Protein AF-A0A432Z3P0-F1 (afdb_monomer_lite)

Secondary structure (DSSP, 8-state):
--HHHHHHHHHHHHHHHHHHHHHHHHHHHHHHHHHHHHHHHHHHHHHHHHHTT-EEE-STTS-EEEHHHHHHHHHHHHHHHHHIIIIIIIHHHHHHHHHHHHHHHHHHHTT-TT--HHHHHHHHHHH--BTTB---GGGHHHHHHHHHHHHHHHHHHHHHHHHHHHHHHHHHHHHHHHHHHHHGGG-

Sequence (187 aa):
MNDKDILENQITVWKEIVETQRHFNDVAMKVRHLGFILVAALVGAAGLTFRSGYEMTLTDAGFSIPVASALLMFGALFWVVIWFLDVKWYTPFLLGSVKAGLLVESEINRRMTEVQLTQHIKKASADSSILGIQLSSSRRAPLFHTFMFLLLSGMSVLLACFNNIETVSVDLTNETQCTDSCDESHK

Foldseek 3Di:
DDPVVVLVVLVVVLVVLVVQLVVLVVVLVVLVVVLVVQLVVLLVVLVVQVVVQDWDDPDPPQQIARVSLVSLLVNLVVLVVSLCCNQVPSVVSSVVSLVVSVVSQVVSCVVPVPRCVSVVVVVCLCPDDDPPDNDGSSVPSVVVSVVSSCVSNVVSVVRSVVVVVVSVVVVVVVVVVVVVVVVVVPD

pLDDT: mean 80.34, std 14.82, range [42.5, 97.06]

Structure (mmCIF, N/CA/C/O backbone):
data_AF-A0A432Z3P0-F1
#
_entry.id   AF-A0A432Z3P0-F1
#
loop_
_atom_site.group_PDB
_atom_site.id
_atom_site.type_symbol
_atom_site.label_atom_id
_atom_site.label_alt_id
_atom_site.label_comp_id
_atom_site.label_asym_id
_atom_site.label_entity_id
_atom_site.label_seq_id
_atom_site.pdbx_PDB_ins_code
_atom_site.Cartn_x
_atom_site.Cartn_y
_atom_site.Cartn_z
_atom_site.occupancy
_atom_site.B_iso_or_equiv
_atom_site.auth_seq_id
_atom_site.auth_comp_id
_atom_site.auth_asym_id
_atom_site.auth_atom_id
_atom_site.pdbx_PDB_model_num
ATOM 1 N N . MET A 1 1 ? -18.503 -8.478 43.720 1.00 61.72 1 MET A N 1
ATOM 2 C CA . MET A 1 1 ? -17.779 -7.457 42.935 1.00 61.72 1 MET A CA 1
ATOM 3 C C . MET A 1 1 ? -18.748 -6.319 42.699 1.00 61.72 1 MET A C 1
ATOM 5 O O . MET A 1 1 ? -19.890 -6.618 42.367 1.00 61.72 1 MET A O 1
ATOM 9 N N . ASN A 1 2 ? -18.362 -5.076 42.981 1.00 84.19 2 ASN A N 1
ATOM 10 C CA . ASN A 1 2 ? -19.257 -3.930 42.827 1.00 84.19 2 ASN A CA 1
ATOM 11 C C . ASN A 1 2 ? -19.489 -3.662 41.328 1.00 84.19 2 ASN A C 1
ATOM 13 O O . ASN A 1 2 ? -18.565 -3.826 40.532 1.00 84.19 2 ASN A O 1
ATOM 17 N N . ASP A 1 3 ? -20.692 -3.244 40.927 1.00 81.56 3 ASP A N 1
ATOM 18 C CA . ASP A 1 3 ? -21.000 -2.965 39.512 1.00 81.56 3 ASP A CA 1
ATOM 19 C C . ASP A 1 3 ? -20.115 -1.853 38.931 1.00 81.56 3 ASP A C 1
ATOM 21 O O . ASP A 1 3 ? -19.788 -1.865 37.743 1.00 81.56 3 ASP A O 1
ATOM 25 N N . LYS A 1 4 ? -19.667 -0.933 39.793 1.00 85.31 4 LYS A N 1
ATOM 26 C CA . LYS A 1 4 ? -18.704 0.113 39.448 1.00 85.31 4 LYS A CA 1
ATOM 27 C C . LYS A 1 4 ? -17.344 -0.463 39.030 1.00 85.31 4 LYS A C 1
ATOM 29 O O . LYS A 1 4 ? -16.820 -0.059 37.997 1.00 85.31 4 LYS A O 1
ATOM 34 N N . ASP A 1 5 ? -16.819 -1.441 39.768 1.00 88.12 5 ASP A N 1
ATOM 35 C CA . ASP A 1 5 ? -15.508 -2.051 39.488 1.00 88.12 5 ASP A CA 1
ATOM 36 C C . ASP A 1 5 ? -15.532 -2.825 38.159 1.00 88.12 5 ASP A C 1
ATOM 38 O O . ASP A 1 5 ? -14.567 -2.828 37.395 1.00 88.12 5 ASP A O 1
ATOM 42 N N . ILE A 1 6 ? -16.667 -3.470 37.855 1.00 86.81 6 ILE A N 1
ATOM 43 C CA . ILE A 1 6 ? -16.882 -4.170 36.581 1.00 86.81 6 ILE A CA 1
ATOM 44 C C . ILE A 1 6 ? -16.842 -3.169 35.422 1.00 86.81 6 ILE A C 1
ATOM 46 O O . ILE A 1 6 ? -16.156 -3.413 34.429 1.00 86.81 6 ILE A O 1
ATOM 50 N N . LEU A 1 7 ? -17.547 -2.043 35.556 1.00 86.12 7 LEU A N 1
ATOM 51 C CA . LEU A 1 7 ? -17.606 -1.011 34.524 1.00 86.12 7 LEU A CA 1
ATOM 52 C C . LEU A 1 7 ? -16.241 -0.342 34.301 1.00 86.12 7 LEU A C 1
ATOM 54 O O . LEU A 1 7 ? -15.833 -0.161 33.155 1.00 86.12 7 LEU A O 1
ATOM 58 N N . GLU A 1 8 ? -15.506 -0.022 35.369 1.00 89.12 8 GLU A N 1
ATOM 59 C CA . GLU A 1 8 ? -14.159 0.560 35.273 1.00 89.12 8 GLU A CA 1
ATOM 60 C C . GLU A 1 8 ? -13.182 -0.377 34.544 1.00 89.12 8 GLU A C 1
ATOM 62 O O . GLU A 1 8 ? -12.444 0.059 33.651 1.00 89.12 8 GLU A O 1
ATOM 67 N N . ASN A 1 9 ? -13.234 -1.680 34.839 1.00 89.62 9 ASN A N 1
ATOM 68 C CA . ASN A 1 9 ? -12.440 -2.684 34.130 1.00 89.62 9 ASN A CA 1
ATOM 69 C C . ASN A 1 9 ? -12.833 -2.789 32.649 1.00 89.62 9 ASN A C 1
ATOM 71 O O . ASN A 1 9 ? -11.959 -2.820 31.784 1.00 89.62 9 ASN A O 1
ATOM 75 N N . GLN A 1 10 ? -14.131 -2.797 32.331 1.00 89.06 10 GLN A N 1
ATOM 76 C CA . GLN A 1 10 ? -14.605 -2.843 30.943 1.00 89.06 10 GLN A CA 1
ATOM 77 C C . GLN A 1 10 ? -14.173 -1.612 30.137 1.00 89.06 10 GLN A C 1
ATOM 79 O O . GLN A 1 10 ? -13.704 -1.758 29.009 1.00 89.06 10 GLN A O 1
ATOM 84 N N . ILE A 1 11 ? -14.268 -0.410 30.715 1.00 90.00 11 ILE A N 1
ATOM 85 C CA . ILE A 1 11 ? -13.803 0.830 30.076 1.00 90.00 11 ILE A CA 1
ATOM 86 C C . ILE A 1 11 ? -12.288 0.790 29.849 1.00 90.00 11 ILE A C 1
ATOM 88 O O . ILE A 1 11 ? -11.811 1.247 28.812 1.00 90.00 11 ILE A O 1
ATOM 92 N N . THR A 1 12 ? -11.526 0.233 30.791 1.00 92.81 12 THR A N 1
ATOM 93 C CA . THR A 1 12 ? -10.068 0.087 30.659 1.00 92.81 12 THR A CA 1
ATOM 94 C C . THR A 1 12 ? -9.710 -0.845 29.503 1.00 92.81 12 THR A C 1
ATOM 96 O O . THR A 1 12 ? -8.908 -0.481 28.646 1.00 92.81 12 THR A O 1
ATOM 99 N N . VAL A 1 13 ? -10.377 -1.999 29.411 1.00 91.94 13 VAL A N 1
ATOM 100 C CA . VAL A 1 13 ? -10.222 -2.931 28.284 1.00 91.94 13 VAL A CA 1
ATOM 101 C C . VAL A 1 13 ? -10.622 -2.273 26.961 1.00 91.94 13 VAL A C 1
ATOM 103 O O . VAL A 1 13 ? -9.915 -2.413 25.965 1.00 91.94 13 VAL A O 1
ATOM 106 N N . TRP A 1 14 ? -11.725 -1.521 26.936 1.00 92.62 14 TRP A N 1
ATOM 107 C CA . TRP A 1 14 ? -12.157 -0.788 25.743 1.00 92.62 14 TRP A CA 1
ATOM 108 C C . TRP A 1 14 ? -11.107 0.227 25.273 1.00 92.62 14 TRP A C 1
ATOM 110 O O . TRP A 1 14 ? -10.789 0.256 24.084 1.00 92.62 14 TRP A O 1
ATOM 120 N N . LYS A 1 15 ? -10.518 1.008 26.190 1.00 92.19 15 LYS A N 1
ATOM 121 C CA . LYS A 1 15 ? -9.448 1.967 25.865 1.00 92.19 15 LYS A CA 1
ATOM 122 C C . LYS A 1 15 ? -8.238 1.279 25.234 1.00 92.19 15 LYS A C 1
ATOM 124 O O . LYS A 1 15 ? -7.747 1.758 24.217 1.00 92.19 15 LYS A O 1
ATOM 129 N N . GLU A 1 16 ? -7.807 0.147 25.785 1.00 95.25 16 GLU A N 1
ATOM 130 C CA . GLU A 1 16 ? -6.665 -0.614 25.259 1.00 95.25 16 GLU A CA 1
ATOM 131 C C . GLU A 1 16 ? -6.928 -1.148 23.840 1.00 95.25 16 GLU A C 1
ATOM 133 O O . GLU A 1 16 ? -6.067 -1.108 22.956 1.00 95.25 16 GLU A O 1
ATOM 138 N N . ILE A 1 17 ? -8.160 -1.597 23.581 1.00 93.06 17 ILE A N 1
ATOM 139 C CA . ILE A 1 17 ? -8.580 -2.036 22.248 1.00 93.06 17 ILE A CA 1
ATOM 140 C C . ILE A 1 17 ? -8.572 -0.866 21.258 1.00 93.06 17 ILE A C 1
ATOM 142 O O . ILE A 1 17 ? -8.073 -1.025 20.144 1.00 93.06 17 ILE A O 1
ATOM 146 N N . VAL A 1 18 ? -9.106 0.298 21.639 1.00 91.44 18 VAL A N 1
ATOM 147 C CA . VAL A 1 18 ? -9.105 1.503 20.789 1.00 91.44 18 VAL A CA 1
ATOM 148 C C . VAL A 1 18 ? -7.676 1.971 20.497 1.00 91.44 18 VAL A C 1
ATOM 150 O O . VAL A 1 18 ? -7.368 2.307 19.353 1.00 91.44 18 VAL A O 1
ATOM 153 N N . GLU A 1 19 ? -6.777 1.924 21.480 1.00 94.31 19 GLU A N 1
ATOM 154 C CA . GLU A 1 19 ? -5.361 2.249 21.275 1.00 94.31 19 GLU A CA 1
ATOM 155 C C . GLU A 1 19 ? -4.700 1.270 20.291 1.00 94.31 19 GLU A C 1
ATOM 157 O O . GLU A 1 19 ? -4.030 1.680 19.341 1.00 94.31 19 GLU A O 1
ATOM 162 N N . THR A 1 20 ? -4.986 -0.028 20.418 1.00 92.38 20 THR A N 1
ATOM 163 C CA . THR A 1 20 ? -4.525 -1.050 19.466 1.00 92.38 20 THR A CA 1
ATOM 164 C C . THR A 1 20 ? -5.080 -0.815 18.052 1.00 92.38 20 THR A C 1
ATOM 166 O O . THR A 1 20 ? -4.359 -0.961 17.061 1.00 92.38 20 THR A O 1
ATOM 169 N N . GLN A 1 21 ? -6.356 -0.425 17.925 1.00 91.25 21 GLN A N 1
ATOM 170 C CA . GLN A 1 21 ? -6.963 -0.050 16.639 1.00 91.25 21 GLN A CA 1
ATOM 171 C C . GLN A 1 21 ? -6.220 1.129 15.999 1.00 91.25 21 GLN A C 1
ATOM 173 O O . GLN A 1 21 ? -5.885 1.069 14.812 1.00 91.25 21 GLN A O 1
ATOM 178 N N . ARG A 1 22 ? -5.917 2.174 16.781 1.00 90.88 22 ARG A N 1
ATOM 179 C CA . A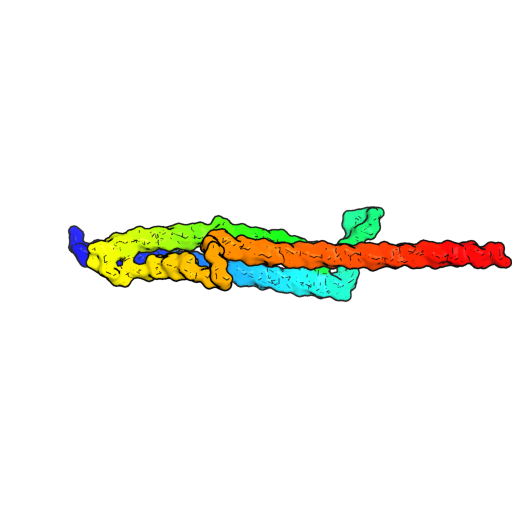RG A 1 22 ? -5.150 3.337 16.321 1.00 90.88 22 ARG A CA 1
ATOM 180 C C . ARG A 1 22 ? -3.748 2.937 15.871 1.00 90.88 22 ARG A C 1
ATOM 182 O O . ARG A 1 22 ? -3.336 3.325 14.781 1.00 90.88 22 ARG A O 1
ATOM 189 N N . HIS A 1 23 ? -3.054 2.117 16.658 1.00 92.94 23 HIS A N 1
ATOM 190 C CA . HIS A 1 23 ? -1.711 1.650 16.331 1.00 92.94 23 HIS A CA 1
ATOM 191 C C . HIS A 1 23 ? -1.671 0.924 14.980 1.00 92.94 23 HIS A C 1
ATOM 193 O O . HIS A 1 23 ? -0.842 1.245 14.127 1.00 92.94 23 HIS A O 1
ATOM 199 N N . PHE A 1 24 ? -2.597 -0.008 14.735 1.00 90.44 24 PHE A N 1
ATOM 200 C CA . PHE A 1 24 ? -2.656 -0.705 13.448 1.00 90.44 24 PHE A CA 1
ATOM 201 C C . PHE A 1 24 ? -3.009 0.219 12.282 1.00 90.44 24 PHE A C 1
ATOM 203 O O . PHE A 1 24 ? -2.433 0.072 11.203 1.00 90.44 24 PHE A O 1
ATOM 210 N N . ASN A 1 25 ? -3.907 1.184 12.488 1.00 89.75 25 ASN A N 1
ATOM 211 C CA . ASN A 1 25 ? -4.215 2.186 11.471 1.00 89.75 25 ASN A CA 1
ATOM 212 C C . ASN A 1 25 ? -2.977 3.033 11.117 1.00 89.75 25 ASN A C 1
ATOM 214 O O . ASN A 1 25 ? -2.677 3.229 9.939 1.00 89.75 25 ASN A O 1
ATOM 218 N N . ASP A 1 26 ? -2.213 3.470 12.119 1.00 92.25 26 ASP A N 1
ATOM 219 C CA . ASP A 1 26 ? -0.989 4.249 11.916 1.00 92.25 26 ASP A CA 1
ATOM 220 C C . ASP A 1 26 ? 0.093 3.433 11.193 1.00 92.25 26 ASP A C 1
ATOM 222 O O . ASP A 1 26 ? 0.769 3.945 10.297 1.00 92.25 26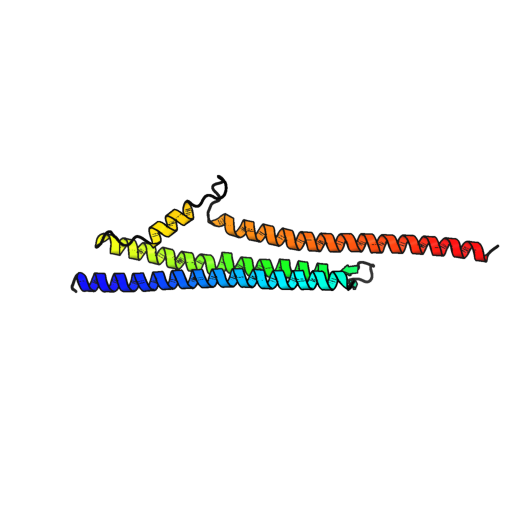 ASP A O 1
ATOM 226 N N . VAL A 1 27 ? 0.247 2.151 11.536 1.00 90.75 27 VAL A N 1
ATOM 227 C CA . VAL A 1 27 ? 1.178 1.244 10.847 1.00 90.75 27 VAL A CA 1
ATOM 228 C C . VAL A 1 27 ? 0.772 1.045 9.385 1.00 90.75 27 VAL A C 1
ATOM 230 O O . VAL A 1 27 ? 1.626 1.164 8.504 1.00 90.75 27 VAL A O 1
ATOM 233 N N . ALA A 1 28 ? -0.514 0.821 9.099 1.00 87.50 28 ALA A N 1
ATOM 234 C CA . ALA A 1 28 ? -1.008 0.675 7.729 1.00 87.50 28 ALA A CA 1
ATOM 235 C C . ALA A 1 28 ? -0.714 1.927 6.880 1.00 87.50 28 ALA A C 1
ATOM 237 O O . ALA A 1 28 ? -0.209 1.830 5.758 1.00 87.50 28 ALA A O 1
ATOM 238 N N . MET A 1 29 ? -0.941 3.119 7.442 1.00 89.38 29 MET A N 1
ATOM 239 C CA . MET A 1 29 ? -0.633 4.386 6.772 1.00 89.38 29 MET A CA 1
ATOM 240 C C . MET A 1 29 ? 0.868 4.563 6.501 1.00 89.38 29 MET A C 1
ATOM 242 O O . MET A 1 29 ? 1.246 5.003 5.411 1.00 89.38 29 MET A O 1
ATOM 246 N N . LYS A 1 30 ? 1.733 4.181 7.450 1.00 92.56 30 LYS A N 1
ATOM 247 C CA . LYS A 1 30 ? 3.196 4.231 7.278 1.00 92.56 30 LYS A CA 1
ATOM 248 C C . LYS A 1 30 ? 3.678 3.309 6.160 1.00 92.56 30 LYS A C 1
ATOM 250 O O . LYS A 1 30 ? 4.492 3.731 5.342 1.00 92.56 30 LYS A O 1
ATOM 255 N N . VAL A 1 31 ? 3.158 2.082 6.086 1.00 89.69 31 VAL A N 1
ATOM 256 C CA . VAL A 1 31 ? 3.526 1.118 5.034 1.00 89.69 31 VAL A CA 1
ATOM 257 C C . VAL A 1 31 ? 3.125 1.635 3.654 1.00 89.69 31 VAL A C 1
ATOM 259 O O . VAL A 1 31 ? 3.932 1.594 2.725 1.00 89.69 31 VAL A O 1
ATOM 262 N N . ARG A 1 32 ? 1.922 2.206 3.526 1.00 90.06 32 ARG A N 1
ATOM 263 C CA . ARG A 1 32 ? 1.471 2.824 2.272 1.00 90.06 32 ARG A CA 1
ATOM 264 C C . ARG A 1 32 ? 2.378 3.978 1.841 1.00 90.06 32 ARG A C 1
ATOM 266 O O . ARG A 1 32 ? 2.763 4.060 0.678 1.00 90.06 32 ARG A O 1
ATOM 273 N N . HIS A 1 33 ? 2.732 4.859 2.775 1.00 92.94 33 HIS A N 1
ATOM 274 C CA . HIS A 1 33 ? 3.624 5.983 2.502 1.00 92.94 33 HIS A CA 1
ATOM 275 C C . HIS A 1 33 ? 5.022 5.526 2.059 1.00 92.94 33 HIS A C 1
ATOM 277 O O . HIS A 1 33 ? 5.546 6.033 1.067 1.00 92.94 33 HIS A O 1
ATOM 283 N N . LEU A 1 34 ? 5.592 4.527 2.739 1.00 93.31 34 LEU A N 1
ATOM 284 C CA . LEU A 1 34 ? 6.879 3.939 2.367 1.00 93.31 34 LEU A CA 1
ATOM 285 C C . LEU A 1 34 ? 6.844 3.350 0.950 1.00 93.31 34 LEU A C 1
ATOM 287 O O . LEU A 1 34 ? 7.775 3.564 0.175 1.00 93.31 34 LEU A O 1
ATOM 291 N N . GLY A 1 35 ? 5.752 2.670 0.589 1.00 93.31 35 GLY A N 1
ATOM 292 C CA . GLY A 1 35 ? 5.541 2.172 -0.768 1.00 93.31 35 GLY A CA 1
ATOM 293 C C . GLY A 1 35 ? 5.620 3.280 -1.820 1.00 93.31 35 GLY A C 1
ATOM 294 O O . GLY A 1 35 ? 6.325 3.128 -2.816 1.00 93.31 35 GLY A O 1
ATOM 295 N N . PHE A 1 36 ? 4.958 4.420 -1.588 1.00 93.94 36 PHE A N 1
ATOM 296 C CA . PHE A 1 36 ? 5.013 5.561 -2.511 1.00 93.94 36 PHE A CA 1
ATOM 297 C C . PHE A 1 36 ? 6.413 6.159 -2.647 1.00 93.94 36 PHE A C 1
ATOM 299 O O . PHE A 1 36 ? 6.823 6.472 -3.762 1.00 93.94 36 PHE A O 1
ATOM 306 N N . ILE A 1 37 ? 7.154 6.293 -1.544 1.00 96.50 37 ILE A N 1
ATOM 307 C CA . ILE A 1 37 ? 8.536 6.793 -1.578 1.00 96.50 37 ILE A CA 1
ATOM 308 C C . ILE A 1 37 ? 9.419 5.870 -2.423 1.00 96.50 37 ILE A C 1
ATOM 310 O O . ILE A 1 37 ? 10.180 6.345 -3.264 1.00 96.50 37 ILE A O 1
ATOM 314 N N . LEU A 1 38 ? 9.304 4.555 -2.226 1.00 95.00 38 LEU A N 1
ATOM 315 C CA . LEU A 1 38 ? 10.112 3.577 -2.953 1.00 95.00 38 LEU A CA 1
ATOM 316 C C . LEU A 1 38 ? 9.780 3.561 -4.449 1.00 95.00 38 LEU A C 1
ATOM 318 O O . LEU A 1 38 ? 10.694 3.551 -5.271 1.00 95.00 38 LEU A O 1
ATOM 322 N N . VAL A 1 39 ? 8.498 3.648 -4.820 1.00 95.25 39 VAL A N 1
ATOM 323 C CA . VAL A 1 39 ? 8.105 3.795 -6.231 1.00 95.25 39 VAL A CA 1
ATOM 324 C C . VAL A 1 39 ? 8.628 5.099 -6.821 1.00 95.25 39 VAL A C 1
ATOM 326 O O . VAL A 1 39 ? 9.187 5.075 -7.913 1.00 95.25 39 VAL A O 1
ATOM 329 N N . ALA A 1 40 ? 8.506 6.223 -6.112 1.00 96.38 40 ALA A N 1
ATOM 330 C CA . ALA A 1 40 ? 9.022 7.504 -6.587 1.00 96.38 40 ALA A CA 1
ATOM 331 C C . ALA A 1 40 ? 10.542 7.456 -6.821 1.00 96.38 40 ALA A C 1
ATOM 333 O O . ALA A 1 40 ? 11.022 7.954 -7.839 1.00 96.38 40 ALA A O 1
ATOM 334 N N . ALA A 1 41 ? 11.290 6.802 -5.927 1.00 97.06 41 ALA A N 1
ATOM 335 C CA . ALA A 1 41 ? 12.726 6.596 -6.085 1.00 97.06 41 ALA A CA 1
ATOM 336 C C . ALA A 1 41 ? 13.055 5.742 -7.322 1.00 97.06 41 ALA A C 1
ATOM 338 O O . ALA A 1 41 ? 13.931 6.114 -8.101 1.00 97.06 41 ALA A O 1
ATOM 339 N N . LEU A 1 42 ? 12.332 4.639 -7.545 1.00 96.25 42 LEU A N 1
ATOM 340 C CA . LEU A 1 42 ? 12.536 3.766 -8.708 1.00 96.25 42 LEU A CA 1
ATOM 341 C C . LEU A 1 42 ? 12.162 4.448 -10.028 1.00 96.25 42 LEU A C 1
ATOM 343 O O . LEU A 1 42 ? 12.896 4.323 -11.003 1.00 96.25 42 LEU A O 1
ATOM 347 N N . VAL A 1 43 ? 11.069 5.214 -10.058 1.00 95.56 43 VAL A N 1
ATOM 348 C CA . VAL A 1 43 ? 10.676 6.016 -11.228 1.00 95.56 43 VAL A CA 1
ATOM 349 C C . VAL A 1 43 ? 11.717 7.102 -11.512 1.00 95.56 43 VAL A C 1
ATOM 351 O O . VAL A 1 43 ? 12.099 7.294 -12.665 1.00 95.56 43 VAL A O 1
ATOM 354 N N . GLY A 1 44 ? 12.234 7.773 -10.478 1.00 95.94 44 GLY A N 1
ATOM 355 C CA . GLY A 1 44 ? 13.318 8.749 -10.620 1.00 95.94 44 GLY A CA 1
ATOM 356 C C . GLY A 1 44 ? 14.608 8.124 -11.160 1.00 95.94 44 GLY A C 1
ATOM 357 O O . GLY A 1 44 ? 15.214 8.662 -12.088 1.00 95.94 44 GLY A O 1
ATOM 358 N N . ALA A 1 45 ? 14.994 6.956 -10.639 1.00 94.69 45 ALA A N 1
ATOM 359 C CA . ALA A 1 45 ? 16.143 6.197 -11.126 1.00 94.69 45 ALA A CA 1
ATOM 360 C C . ALA A 1 45 ? 15.954 5.742 -12.582 1.00 94.69 45 ALA A C 1
ATOM 362 O O . ALA A 1 45 ? 16.878 5.866 -13.388 1.00 94.69 45 ALA A O 1
ATOM 363 N N . ALA A 1 46 ? 14.754 5.278 -12.946 1.00 93.62 46 ALA A N 1
ATOM 364 C CA . ALA A 1 46 ? 14.415 4.919 -14.319 1.00 93.62 46 ALA A CA 1
ATOM 365 C C . ALA A 1 46 ? 14.522 6.128 -15.259 1.00 93.62 46 ALA A C 1
ATOM 367 O O . ALA A 1 46 ? 15.129 6.015 -16.319 1.00 93.62 46 ALA A O 1
ATOM 368 N N . GLY A 1 47 ? 14.017 7.298 -14.853 1.00 91.88 47 GLY A N 1
ATOM 369 C CA . GLY A 1 47 ? 14.123 8.533 -15.636 1.00 91.88 47 GLY A CA 1
ATOM 370 C C . GLY A 1 47 ? 15.568 8.996 -15.850 1.00 91.88 47 GLY A C 1
ATOM 371 O O . GLY A 1 47 ? 15.938 9.363 -16.966 1.00 91.88 47 GLY A O 1
ATOM 372 N N . LEU A 1 48 ? 16.408 8.933 -14.811 1.00 92.50 48 LEU A N 1
ATOM 373 C CA . LEU A 1 48 ? 17.834 9.261 -14.925 1.00 92.50 48 LEU A CA 1
ATOM 374 C C . LEU A 1 48 ? 18.555 8.298 -15.875 1.00 92.50 48 LEU A C 1
ATOM 376 O O . LEU A 1 48 ? 19.314 8.722 -16.741 1.00 92.50 48 LEU A O 1
ATOM 380 N N . THR A 1 49 ? 18.276 7.007 -15.730 1.00 90.25 49 THR A N 1
ATOM 381 C CA . THR A 1 49 ? 18.905 5.954 -16.529 1.00 90.25 49 THR A CA 1
ATOM 382 C C . THR A 1 49 ? 18.478 6.021 -17.995 1.00 90.25 49 THR A C 1
ATOM 384 O O . THR A 1 49 ? 19.312 5.852 -18.880 1.00 90.25 49 THR A O 1
ATOM 387 N N . PHE A 1 50 ? 17.203 6.334 -18.249 1.00 87.31 50 PHE A N 1
ATOM 388 C CA . PHE A 1 50 ? 16.672 6.561 -19.592 1.00 87.31 50 PHE A CA 1
ATOM 389 C C . PHE A 1 50 ? 17.389 7.723 -20.285 1.00 87.31 50 PHE A C 1
ATOM 391 O O . PHE A 1 50 ? 17.828 7.586 -21.420 1.00 87.31 50 PHE A O 1
ATOM 398 N N . ARG A 1 51 ? 17.600 8.843 -19.577 1.00 85.44 51 ARG A N 1
ATOM 399 C CA . ARG A 1 51 ? 18.330 10.001 -20.118 1.00 85.44 51 ARG A CA 1
ATOM 400 C C . ARG A 1 51 ? 19.779 9.675 -20.491 1.00 85.44 51 ARG A C 1
ATOM 402 O O . ARG A 1 51 ? 20.311 10.270 -21.421 1.00 85.44 51 ARG A O 1
ATOM 409 N N . SER A 1 52 ? 20.430 8.791 -19.743 1.00 84.19 52 SER A N 1
ATOM 410 C CA . SER A 1 52 ? 21.822 8.407 -19.988 1.00 84.19 52 SER A CA 1
ATOM 411 C C . SER A 1 52 ? 21.993 7.371 -21.104 1.00 84.19 52 SER A C 1
ATOM 413 O O . SER A 1 52 ? 23.133 7.081 -21.450 1.00 84.19 52 SER A O 1
ATOM 415 N N . GLY A 1 53 ? 20.904 6.820 -21.656 1.00 78.00 53 GLY A N 1
ATOM 416 C CA . GLY A 1 53 ? 20.967 5.829 -22.734 1.00 78.00 53 GLY A CA 1
ATOM 417 C C . GLY A 1 53 ? 21.578 4.491 -22.307 1.00 78.00 53 GLY A C 1
ATOM 418 O O . GLY A 1 53 ? 22.161 3.795 -23.129 1.00 78.00 53 GLY A O 1
ATOM 419 N N . TYR A 1 54 ? 21.501 4.132 -21.019 1.00 79.50 54 TYR A N 1
ATOM 420 C CA . TYR A 1 54 ? 21.993 2.830 -20.569 1.00 79.50 54 TYR A CA 1
ATOM 421 C C . TYR A 1 54 ? 21.073 1.712 -21.067 1.00 79.50 54 TYR A C 1
ATOM 423 O O . TYR A 1 54 ? 19.911 1.605 -20.653 1.00 79.50 54 TYR A O 1
ATOM 431 N N . GLU A 1 55 ? 21.633 0.837 -21.891 1.00 78.12 55 GLU A N 1
ATOM 432 C CA . GLU A 1 55 ? 20.977 -0.360 -22.403 1.00 78.12 55 GLU A CA 1
ATOM 433 C C . GLU A 1 55 ? 21.621 -1.622 -21.829 1.00 78.12 55 GLU A C 1
ATOM 435 O O . GLU A 1 55 ? 22.833 -1.686 -21.619 1.00 78.12 55 GLU A O 1
ATOM 440 N N . MET A 1 56 ? 20.799 -2.638 -21.571 1.00 69.81 56 MET A N 1
ATOM 441 C CA . MET A 1 56 ? 21.260 -3.997 -21.312 1.00 69.81 56 MET A CA 1
ATOM 442 C C . MET A 1 56 ? 20.905 -4.875 -22.513 1.00 69.81 56 MET A C 1
ATOM 444 O O . MET A 1 56 ? 19.733 -5.014 -22.867 1.00 69.81 56 MET A O 1
ATOM 448 N N . THR A 1 57 ? 21.913 -5.502 -23.116 1.00 67.50 57 THR A N 1
ATOM 449 C CA . THR A 1 57 ? 21.736 -6.560 -24.114 1.00 67.50 57 THR A CA 1
ATOM 450 C C . THR A 1 57 ? 21.468 -7.875 -23.385 1.00 67.50 57 THR A C 1
ATOM 452 O O . THR A 1 57 ? 22.331 -8.418 -22.699 1.00 67.50 57 THR A O 1
ATOM 455 N N . LEU A 1 58 ? 20.229 -8.366 -23.466 1.00 57.66 58 LEU A N 1
ATOM 456 C CA . LEU A 1 58 ? 19.781 -9.549 -22.713 1.00 57.66 58 LEU A CA 1
ATOM 457 C C . LEU A 1 58 ? 19.944 -10.867 -23.487 1.00 57.66 58 LEU A C 1
ATOM 459 O O . LEU A 1 58 ? 19.824 -11.935 -22.894 1.00 57.66 58 LEU A O 1
ATOM 463 N N . THR A 1 59 ? 20.253 -10.809 -24.785 1.00 54.00 59 THR A N 1
ATOM 464 C CA . THR A 1 59 ? 20.420 -11.994 -25.641 1.00 54.00 59 THR A CA 1
ATOM 465 C C . THR A 1 59 ? 21.277 -11.671 -26.864 1.00 54.00 59 THR A C 1
ATOM 467 O O . THR A 1 59 ? 21.144 -10.580 -27.415 1.00 54.00 59 THR A O 1
ATOM 470 N N . ASP A 1 60 ? 22.034 -12.654 -27.366 1.00 53.41 60 ASP A N 1
ATOM 471 C CA . ASP A 1 60 ? 22.777 -12.619 -28.649 1.00 53.41 60 ASP A CA 1
ATOM 472 C C . ASP A 1 60 ? 21.878 -12.409 -29.897 1.00 53.41 60 ASP A C 1
ATOM 474 O O . ASP A 1 60 ? 22.346 -12.449 -31.029 1.00 53.41 60 ASP A O 1
ATOM 478 N N . ALA A 1 61 ? 20.573 -12.183 -29.703 1.00 53.38 61 ALA A N 1
ATOM 479 C CA . ALA A 1 61 ? 19.550 -12.011 -30.733 1.00 53.38 61 ALA A CA 1
ATOM 480 C C . ALA A 1 61 ? 19.179 -10.534 -31.015 1.00 53.38 61 ALA A C 1
ATOM 482 O O . ALA A 1 61 ? 18.135 -10.276 -31.606 1.00 53.38 61 ALA A O 1
ATOM 483 N N . GLY A 1 62 ? 19.978 -9.559 -30.563 1.00 60.06 62 GLY A N 1
ATOM 484 C CA . GLY A 1 62 ? 19.786 -8.136 -30.905 1.00 60.06 62 GLY A CA 1
ATOM 485 C C . GLY A 1 62 ? 18.678 -7.394 -30.139 1.00 60.06 62 GLY A C 1
ATOM 486 O O . GLY A 1 62 ? 18.396 -6.238 -30.442 1.00 60.06 62 GLY A O 1
ATOM 487 N N . PHE A 1 63 ? 18.057 -8.011 -29.127 1.00 63.19 63 PHE A N 1
ATOM 488 C CA . PHE A 1 63 ? 17.089 -7.330 -28.255 1.00 63.19 63 PHE A CA 1
ATOM 489 C C . PHE A 1 63 ? 17.810 -6.534 -27.152 1.00 63.19 63 PHE A C 1
ATOM 491 O O . PHE A 1 63 ? 18.250 -7.098 -26.142 1.00 63.19 63 PHE A O 1
ATOM 498 N N . SER A 1 64 ? 17.905 -5.215 -27.337 1.00 70.69 64 SER A N 1
ATOM 499 C CA . SER A 1 64 ? 18.356 -4.265 -26.312 1.00 70.69 64 SER A CA 1
ATOM 500 C C . SER A 1 64 ? 17.178 -3.803 -25.458 1.00 70.69 64 SER A C 1
ATOM 502 O O . SER A 1 64 ? 16.216 -3.220 -25.963 1.00 70.69 64 SER A O 1
ATOM 504 N N . ILE A 1 65 ? 17.251 -4.031 -24.144 1.00 80.12 65 ILE A N 1
ATOM 505 C CA . ILE A 1 65 ? 16.251 -3.538 -23.192 1.00 80.12 65 ILE A CA 1
ATOM 506 C C . ILE A 1 65 ? 16.857 -2.367 -22.410 1.00 80.12 65 ILE A C 1
ATOM 508 O O . ILE A 1 65 ? 17.877 -2.545 -21.734 1.00 80.12 65 ILE A O 1
ATOM 512 N N . PRO A 1 66 ? 16.229 -1.175 -22.431 1.00 85.25 66 PRO A N 1
ATOM 513 C CA . PRO A 1 66 ? 16.664 -0.061 -21.602 1.00 85.25 66 PRO A CA 1
ATOM 514 C C . PRO A 1 66 ? 16.636 -0.447 -20.129 1.00 85.25 66 PRO A C 1
ATOM 516 O O . PRO A 1 66 ? 15.634 -0.968 -19.627 1.00 85.25 66 PRO A O 1
ATOM 519 N N . VAL A 1 67 ? 17.686 -0.102 -19.389 1.00 88.50 67 VAL A N 1
ATOM 520 C CA . VAL A 1 67 ? 17.742 -0.358 -17.940 1.00 88.50 67 VAL A CA 1
ATOM 521 C C . VAL A 1 67 ? 16.582 0.337 -17.208 1.00 88.50 67 VAL A C 1
ATOM 523 O O . VAL A 1 67 ? 16.059 -0.176 -16.219 1.00 88.50 67 VAL A O 1
ATOM 526 N N . ALA A 1 68 ? 16.095 1.457 -17.750 1.00 90.81 68 ALA A N 1
ATOM 527 C CA . ALA A 1 68 ? 14.887 2.135 -17.287 1.00 90.81 68 ALA A CA 1
ATOM 528 C C . ALA A 1 68 ? 13.633 1.239 -17.318 1.00 90.81 68 ALA A C 1
ATOM 530 O O . ALA A 1 68 ? 12.850 1.247 -16.368 1.00 90.81 68 ALA A O 1
ATOM 531 N N . SER A 1 69 ? 13.456 0.433 -18.371 1.00 91.38 69 SER A N 1
ATOM 532 C CA . SER A 1 69 ? 12.332 -0.504 -18.483 1.00 91.38 69 SER A CA 1
ATOM 533 C C . SER A 1 69 ? 12.405 -1.582 -17.396 1.00 91.38 69 SER A C 1
ATOM 535 O O . SER A 1 69 ? 11.400 -1.845 -16.726 1.00 91.38 69 SER A O 1
ATOM 537 N N . ALA A 1 70 ? 13.599 -2.131 -17.143 1.00 91.00 70 ALA A N 1
ATOM 538 C CA . ALA A 1 70 ? 13.828 -3.115 -16.085 1.00 91.00 70 ALA A CA 1
ATOM 539 C C . ALA A 1 70 ? 13.557 -2.541 -14.680 1.00 91.00 70 ALA A C 1
ATOM 541 O O . ALA A 1 70 ? 12.905 -3.193 -13.864 1.00 91.00 70 ALA A O 1
ATOM 542 N N . LEU A 1 71 ? 13.985 -1.302 -14.410 1.00 94.12 71 LEU A N 1
ATOM 543 C CA . LEU A 1 71 ? 13.723 -0.611 -13.140 1.00 94.12 71 LEU A CA 1
ATOM 544 C C . LEU A 1 71 ? 12.226 -0.373 -12.898 1.00 94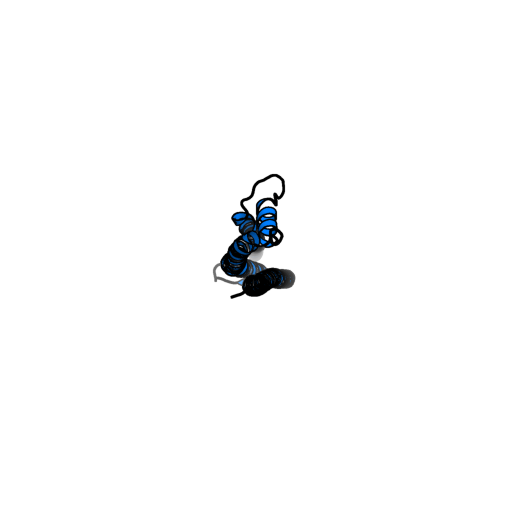.12 71 LEU A C 1
ATOM 546 O O . LEU A 1 71 ? 11.747 -0.572 -11.781 1.00 94.12 71 LEU A O 1
ATOM 550 N N . LEU A 1 72 ? 11.470 0.008 -13.933 1.00 95.19 72 LEU A N 1
ATOM 551 C CA . LEU A 1 72 ? 10.017 0.173 -13.826 1.00 95.19 72 LEU A CA 1
ATOM 552 C C . LEU A 1 72 ? 9.301 -1.162 -13.596 1.00 95.19 72 LEU A C 1
ATOM 554 O O . LEU A 1 72 ? 8.388 -1.224 -12.771 1.00 95.19 72 LEU A O 1
ATOM 558 N N . MET A 1 73 ? 9.736 -2.238 -14.261 1.00 94.50 73 MET A N 1
ATOM 559 C CA . MET A 1 73 ? 9.188 -3.578 -14.029 1.00 94.50 73 MET A CA 1
ATOM 560 C C . MET A 1 73 ? 9.492 -4.066 -12.608 1.00 94.50 73 MET A C 1
ATOM 562 O O . MET A 1 73 ? 8.614 -4.593 -11.924 1.00 94.50 73 MET A O 1
ATOM 566 N N . PHE A 1 74 ? 10.711 -3.828 -12.122 1.00 94.31 74 PHE A N 1
ATOM 567 C CA . PHE A 1 74 ? 11.079 -4.104 -10.737 1.00 94.31 74 PHE A CA 1
ATOM 568 C C . PHE A 1 74 ? 10.212 -3.305 -9.754 1.00 94.31 74 PHE A C 1
ATOM 570 O O . PHE A 1 74 ? 9.711 -3.866 -8.780 1.00 94.31 74 PHE A O 1
ATOM 577 N N . GLY A 1 75 ? 9.945 -2.028 -10.042 1.00 95.88 75 GLY A N 1
ATOM 578 C CA . GLY A 1 75 ? 9.004 -1.210 -9.276 1.00 95.88 75 GLY A CA 1
ATOM 579 C C . GLY A 1 75 ? 7.581 -1.764 -9.274 1.00 95.88 75 GLY A C 1
ATOM 580 O O . GLY A 1 75 ? 6.937 -1.773 -8.226 1.00 95.88 75 GLY A O 1
ATOM 581 N N . ALA A 1 76 ? 7.103 -2.291 -10.404 1.00 95.31 76 ALA A N 1
ATOM 582 C CA . ALA A 1 76 ? 5.796 -2.940 -10.492 1.00 95.31 76 ALA A CA 1
ATOM 583 C C . ALA A 1 76 ? 5.728 -4.202 -9.613 1.00 95.31 76 ALA A C 1
ATOM 585 O O . ALA A 1 76 ? 4.777 -4.367 -8.849 1.00 95.31 76 ALA A O 1
ATOM 586 N N . LEU A 1 77 ? 6.750 -5.062 -9.659 1.00 94.19 77 LEU A N 1
ATOM 587 C CA . LEU A 1 77 ? 6.840 -6.253 -8.803 1.00 94.19 77 LEU A CA 1
ATOM 588 C C . LEU A 1 77 ? 6.912 -5.880 -7.320 1.00 94.19 77 LEU A C 1
ATOM 590 O O . LEU A 1 77 ? 6.206 -6.457 -6.492 1.00 94.19 77 LEU A O 1
ATOM 594 N N . PHE A 1 78 ? 7.716 -4.876 -6.983 1.00 93.75 78 PHE A N 1
ATOM 595 C CA . PHE A 1 78 ? 7.814 -4.371 -5.621 1.00 93.75 78 PHE A CA 1
ATOM 596 C C . PHE A 1 78 ? 6.472 -3.806 -5.127 1.00 93.75 78 PHE A C 1
ATOM 598 O O . PHE A 1 78 ? 6.072 -4.037 -3.985 1.00 93.75 78 PHE A O 1
ATOM 605 N N . TRP A 1 79 ? 5.716 -3.136 -5.999 1.00 94.44 79 TRP A N 1
ATOM 606 C CA . TRP A 1 79 ? 4.380 -2.643 -5.673 1.00 94.44 79 TRP A CA 1
ATOM 607 C C . TRP A 1 79 ? 3.390 -3.766 -5.333 1.00 94.44 79 TRP A C 1
ATOM 609 O O . TRP A 1 79 ? 2.549 -3.595 -4.449 1.00 94.44 79 TRP A O 1
ATOM 619 N N . VAL A 1 80 ? 3.513 -4.941 -5.962 1.00 92.12 80 VAL A N 1
ATOM 620 C CA . VAL A 1 80 ? 2.713 -6.128 -5.600 1.00 92.12 80 VAL A CA 1
ATOM 621 C C . VAL A 1 80 ? 3.014 -6.582 -4.169 1.00 92.12 80 VAL A C 1
ATOM 623 O O . VAL A 1 80 ? 2.092 -6.957 -3.441 1.00 92.12 80 VAL A O 1
ATOM 626 N N . VAL A 1 81 ? 4.273 -6.497 -3.728 1.00 91.88 81 VAL A N 1
ATOM 627 C CA . VAL A 1 81 ? 4.645 -6.794 -2.335 1.00 91.88 81 VAL A CA 1
ATOM 628 C C . VAL A 1 81 ? 3.977 -5.801 -1.384 1.00 91.88 81 VAL A C 1
ATOM 630 O O . VAL A 1 81 ? 3.343 -6.219 -0.418 1.00 91.88 81 VAL A O 1
ATOM 633 N N . ILE A 1 82 ? 4.031 -4.500 -1.683 1.00 90.56 82 ILE A N 1
ATOM 634 C CA . ILE A 1 82 ? 3.352 -3.468 -0.880 1.00 90.56 82 ILE A CA 1
ATOM 635 C C . ILE A 1 82 ? 1.838 -3.710 -0.817 1.00 90.56 82 ILE A C 1
ATOM 637 O O . ILE A 1 82 ? 1.253 -3.643 0.264 1.00 90.56 82 ILE A O 1
ATOM 641 N N . TRP A 1 83 ? 1.209 -4.056 -1.943 1.00 89.56 83 TRP A N 1
ATOM 642 C CA . TRP A 1 83 ? -0.210 -4.414 -1.984 1.00 89.56 83 TRP A CA 1
ATOM 643 C C . TRP A 1 83 ? -0.537 -5.592 -1.062 1.00 89.56 83 TRP A C 1
ATOM 645 O O . TRP A 1 83 ? -1.539 -5.560 -0.342 1.00 89.56 83 TRP A O 1
ATOM 655 N N . PHE A 1 84 ? 0.306 -6.627 -1.068 1.00 89.19 84 PHE A N 1
ATOM 656 C CA . PHE A 1 84 ? 0.131 -7.783 -0.198 1.00 89.19 84 PHE A CA 1
ATOM 657 C C . PHE A 1 84 ? 0.222 -7.385 1.281 1.00 89.19 84 PHE A C 1
ATOM 659 O O . PHE A 1 84 ? -0.645 -7.762 2.071 1.00 89.19 84 PHE A O 1
ATOM 666 N N . LEU A 1 85 ? 1.209 -6.562 1.646 1.00 88.69 85 LEU A N 1
ATOM 667 C CA . LEU A 1 85 ? 1.356 -6.049 3.008 1.00 88.69 85 LEU A CA 1
ATOM 668 C C . LEU A 1 85 ? 0.114 -5.247 3.447 1.00 88.69 85 LEU A C 1
ATOM 670 O O . LEU A 1 85 ? -0.483 -5.567 4.477 1.00 88.69 85 LEU A O 1
ATOM 674 N N . ASP A 1 86 ? -0.315 -4.255 2.659 1.00 86.50 86 ASP A N 1
ATOM 675 C CA . ASP A 1 86 ? -1.437 -3.355 2.994 1.00 86.50 86 ASP A CA 1
ATOM 676 C C . ASP A 1 86 ? -2.776 -4.120 3.083 1.00 86.50 86 ASP A C 1
ATOM 678 O O . ASP A 1 86 ? -3.491 -4.083 4.094 1.00 86.50 86 ASP A O 1
ATOM 682 N N . VAL A 1 87 ? -3.111 -4.891 2.043 1.00 83.69 87 VAL A N 1
ATOM 683 C CA . VAL A 1 87 ? -4.445 -5.496 1.896 1.00 83.69 87 VAL A CA 1
ATOM 684 C C . VAL A 1 87 ? -4.570 -6.845 2.597 1.00 83.69 87 VAL A C 1
ATOM 686 O O . VAL A 1 87 ? -5.621 -7.140 3.168 1.00 83.69 87 VAL A O 1
ATOM 689 N N . LYS A 1 88 ? -3.550 -7.705 2.530 1.00 83.62 88 LYS A N 1
ATOM 690 C CA . LYS A 1 88 ? -3.647 -9.079 3.050 1.00 83.62 88 LYS A CA 1
ATOM 691 C C . LYS A 1 88 ? -3.109 -9.227 4.462 1.00 83.62 88 LYS A C 1
ATOM 693 O O . LYS A 1 88 ? -3.564 -10.136 5.151 1.00 83.62 88 LYS A O 1
ATOM 698 N N . TRP A 1 89 ? -2.215 -8.348 4.904 1.00 85.38 89 TRP A N 1
ATOM 699 C CA . TRP A 1 89 ? -1.631 -8.440 6.241 1.00 85.38 89 TRP A CA 1
ATOM 700 C C . TRP A 1 89 ? -2.230 -7.437 7.220 1.00 85.38 89 TRP A C 1
ATOM 702 O O . TRP A 1 89 ? -2.852 -7.844 8.199 1.00 85.38 89 TRP A O 1
ATOM 712 N N . TYR A 1 90 ? -2.120 -6.137 6.943 1.00 84.50 90 TYR A N 1
ATOM 713 C CA . TYR A 1 90 ? -2.521 -5.118 7.917 1.00 84.50 90 TYR A CA 1
ATOM 714 C C . TYR A 1 90 ? -4.034 -4.907 7.997 1.00 84.50 90 TYR A C 1
ATOM 716 O O . TYR A 1 90 ? -4.574 -4.735 9.091 1.00 84.50 90 TYR A O 1
ATOM 724 N N . THR A 1 91 ? -4.745 -4.987 6.869 1.00 84.75 91 THR A N 1
ATOM 725 C CA . THR A 1 91 ? -6.208 -4.820 6.857 1.00 84.75 91 THR A CA 1
ATOM 726 C C . THR A 1 91 ? -6.934 -5.849 7.753 1.00 84.75 91 THR A C 1
ATOM 728 O O . THR A 1 91 ? -7.804 -5.442 8.530 1.00 84.75 91 THR A O 1
ATOM 731 N N . PRO A 1 92 ? -6.598 -7.158 7.739 1.00 86.31 92 PRO A N 1
ATOM 732 C CA . PRO A 1 92 ? -7.173 -8.118 8.685 1.00 86.31 92 PRO A CA 1
ATOM 733 C C . PRO A 1 92 ? -6.866 -7.832 10.158 1.00 86.31 92 PRO A C 1
ATOM 735 O O . PRO A 1 92 ? -7.748 -8.041 10.990 1.00 86.31 92 PRO A O 1
ATOM 738 N N . PHE A 1 93 ? -5.667 -7.338 10.488 1.00 86.19 93 PHE A N 1
ATOM 739 C CA . PHE A 1 93 ? -5.311 -6.990 11.870 1.00 86.19 93 PHE A CA 1
ATOM 740 C C . PHE A 1 93 ? -6.153 -5.827 12.397 1.00 86.19 93 PHE A C 1
ATOM 742 O O . PHE A 1 93 ? -6.729 -5.929 13.482 1.00 86.19 93 PHE A O 1
ATOM 749 N N . LEU A 1 94 ? -6.325 -4.779 11.586 1.00 87.06 94 LEU A N 1
ATOM 750 C CA . LEU A 1 94 ? -7.210 -3.662 11.913 1.00 87.06 94 LEU A CA 1
ATOM 751 C C . LEU A 1 94 ? -8.670 -4.120 12.052 1.00 87.06 94 LEU A C 1
ATOM 753 O O . LEU A 1 94 ? -9.369 -3.744 12.989 1.00 87.06 94 LEU A O 1
ATOM 757 N N . LEU A 1 95 ? -9.147 -4.975 11.143 1.00 86.62 95 LEU A N 1
ATOM 758 C CA . LEU A 1 95 ? -10.514 -5.488 11.218 1.00 86.62 95 LEU A CA 1
ATOM 759 C C . LEU A 1 95 ? -10.728 -6.377 12.457 1.00 86.62 95 LEU A C 1
ATOM 761 O O . LEU A 1 95 ? -11.823 -6.392 13.021 1.00 86.62 95 LEU A O 1
ATOM 765 N N . GLY A 1 96 ? -9.699 -7.112 12.883 1.00 88.31 96 GLY A N 1
ATOM 766 C CA . GLY A 1 96 ? -9.705 -7.917 14.102 1.00 88.31 96 GLY A CA 1
ATOM 767 C C . GLY A 1 96 ? -9.883 -7.071 15.364 1.00 88.31 96 GLY A C 1
ATOM 768 O O . GLY A 1 96 ? -10.779 -7.352 16.161 1.00 88.31 96 GLY A O 1
ATOM 769 N N . SER A 1 97 ? -9.102 -5.997 15.515 1.00 89.31 97 SER A N 1
ATOM 770 C CA . SER A 1 97 ? -9.204 -5.094 16.672 1.00 89.31 97 SER A CA 1
ATOM 771 C C . SER A 1 97 ? -10.522 -4.308 16.692 1.00 89.31 97 SER A C 1
ATOM 773 O O . SER A 1 97 ? -11.114 -4.124 17.756 1.00 89.31 97 SER A O 1
ATOM 775 N N . VAL A 1 98 ? -11.057 -3.932 15.523 1.00 88.25 98 VAL A N 1
ATOM 776 C CA . VAL A 1 98 ? -12.405 -3.343 15.393 1.00 88.25 98 VAL A CA 1
ATOM 777 C C . VAL A 1 98 ? -13.489 -4.325 15.843 1.00 88.25 98 VAL A C 1
ATOM 779 O O . VAL A 1 98 ? -14.389 -3.948 16.590 1.00 88.25 98 VAL A O 1
ATOM 782 N N . LYS A 1 99 ? -13.418 -5.601 15.440 1.00 89.06 99 LYS A N 1
ATOM 783 C CA . LYS A 1 99 ? -14.387 -6.622 15.884 1.00 89.06 99 LYS A CA 1
ATOM 784 C C . LYS A 1 99 ? -14.353 -6.824 17.398 1.00 89.06 99 LYS A C 1
ATOM 786 O O . LYS A 1 99 ? -15.417 -6.895 18.006 1.00 89.06 99 LYS A O 1
ATOM 791 N N . ALA A 1 100 ? -13.162 -6.879 17.995 1.00 90.19 100 ALA A N 1
ATOM 792 C CA . ALA A 1 100 ? -13.012 -6.953 19.447 1.00 90.19 100 ALA A CA 1
ATOM 793 C C . ALA A 1 100 ? -13.627 -5.724 20.143 1.00 90.19 100 ALA A C 1
ATOM 795 O O . ALA A 1 100 ? -14.362 -5.875 21.117 1.00 90.19 100 ALA A O 1
ATOM 796 N N . GLY A 1 101 ? -13.413 -4.523 19.591 1.00 89.44 101 GLY A N 1
ATOM 797 C CA . GLY A 1 101 ? -13.990 -3.280 20.111 1.00 89.44 101 GLY A CA 1
ATOM 798 C C . GLY A 1 101 ? -15.514 -3.268 20.070 1.00 89.44 101 GLY A C 1
ATOM 799 O O . GLY A 1 101 ? -16.143 -2.917 21.060 1.00 89.44 101 GLY A O 1
ATOM 800 N N . LEU A 1 102 ? -16.121 -3.741 18.976 1.00 88.62 102 LEU A N 1
ATOM 801 C CA . LEU A 1 102 ? -17.582 -3.840 18.853 1.00 88.62 102 LEU A CA 1
ATOM 802 C C . LEU A 1 102 ? -18.206 -4.766 19.902 1.00 88.62 102 LEU A C 1
ATOM 804 O O . LEU A 1 102 ? -19.284 -4.461 20.409 1.00 88.62 102 LEU A O 1
ATOM 808 N N . LEU A 1 103 ? -17.545 -5.887 20.218 1.00 89.50 103 LEU A N 1
ATOM 809 C CA . LEU A 1 103 ? -18.012 -6.811 21.254 1.00 89.50 103 LEU A CA 1
ATOM 810 C C . LEU A 1 103 ? -17.994 -6.132 22.627 1.00 89.50 103 LEU A C 1
ATOM 812 O O . LEU A 1 103 ? -19.007 -6.136 23.324 1.00 89.50 103 LEU A O 1
ATOM 816 N N . VAL A 1 104 ? -16.883 -5.483 22.982 1.00 88.56 104 VAL A N 1
ATOM 817 C CA . VAL A 1 104 ? -16.751 -4.797 24.276 1.00 88.56 104 VAL A CA 1
ATOM 818 C C . VAL A 1 104 ? -17.690 -3.591 24.378 1.00 88.56 104 VAL A C 1
ATOM 820 O O . VAL A 1 104 ? -18.367 -3.441 25.391 1.00 88.56 104 VAL A O 1
ATOM 823 N N . GLU A 1 105 ? -17.820 -2.779 23.325 1.00 89.56 105 GLU A N 1
ATOM 824 C CA . GLU A 1 105 ? -18.785 -1.669 23.279 1.00 89.56 105 GLU A CA 1
ATOM 825 C C . GLU A 1 105 ? -20.224 -2.154 23.446 1.00 89.56 105 GLU A C 1
ATOM 827 O O . GLU A 1 105 ? -21.017 -1.503 24.122 1.00 89.56 105 GLU A O 1
ATOM 832 N N . SER A 1 106 ? -20.586 -3.301 22.862 1.00 87.19 106 SER A N 1
ATOM 833 C CA . SER A 1 106 ? -21.935 -3.848 23.021 1.00 87.19 106 SER A CA 1
ATOM 834 C C . SER A 1 106 ? -22.237 -4.248 24.468 1.00 87.19 106 SER A C 1
ATOM 836 O O . SER A 1 106 ? -23.342 -3.995 24.938 1.00 87.19 106 SER A O 1
ATOM 838 N N . GLU A 1 107 ? -21.256 -4.784 25.200 1.00 86.69 107 GLU A N 1
ATOM 839 C CA . GLU A 1 107 ? -21.411 -5.139 26.616 1.00 86.69 107 GLU A CA 1
ATOM 840 C C . GLU A 1 107 ? -21.426 -3.907 27.530 1.00 86.69 107 GLU A C 1
ATOM 842 O O . GLU A 1 107 ? -22.233 -3.846 28.459 1.00 86.69 107 GLU A O 1
ATOM 847 N N . ILE A 1 108 ? -20.603 -2.892 27.240 1.00 86.25 108 ILE A N 1
ATOM 848 C CA . ILE A 1 108 ? -20.632 -1.613 27.966 1.00 86.25 108 ILE A CA 1
ATOM 849 C C . ILE A 1 108 ? -21.976 -0.911 27.749 1.00 86.25 108 ILE A C 1
ATOM 851 O O . ILE A 1 108 ? -22.585 -0.460 28.718 1.00 86.25 108 ILE A O 1
ATOM 855 N N . ASN A 1 109 ? -22.502 -0.897 26.518 1.00 85.12 109 ASN A N 1
ATOM 856 C CA . ASN A 1 109 ? -23.780 -0.252 26.196 1.00 85.12 109 ASN A CA 1
ATOM 857 C C . ASN A 1 109 ? -24.995 -0.861 26.905 1.00 85.12 109 ASN A C 1
ATOM 859 O O . ASN A 1 109 ? -26.002 -0.176 27.070 1.00 85.12 109 ASN A O 1
ATOM 863 N N . ARG A 1 110 ? -24.912 -2.111 27.382 1.00 83.44 110 ARG A N 1
ATOM 864 C CA . ARG A 1 110 ? -25.963 -2.711 28.228 1.00 83.44 110 ARG A CA 1
ATOM 865 C C . ARG A 1 110 ? -26.032 -2.075 29.617 1.00 83.44 110 ARG A C 1
ATOM 867 O O . ARG A 1 110 ? -27.060 -2.190 30.276 1.00 83.44 110 ARG A O 1
ATOM 874 N N . ARG A 1 111 ? -24.945 -1.439 30.065 1.00 80.31 111 ARG A N 1
ATOM 875 C CA . ARG A 1 111 ? -24.805 -0.793 31.379 1.00 80.31 111 ARG A CA 1
ATOM 876 C C . ARG A 1 111 ? -24.756 0.737 31.279 1.00 80.31 111 ARG A C 1
ATOM 878 O O . ARG A 1 111 ? -25.164 1.408 32.220 1.00 80.31 111 ARG A O 1
ATOM 885 N N . MET A 1 112 ? -24.276 1.282 30.158 1.00 76.56 112 MET A N 1
ATOM 886 C CA . MET A 1 112 ? -24.120 2.718 29.910 1.00 76.56 112 MET A CA 1
ATOM 887 C C . MET A 1 112 ? -24.207 3.027 28.409 1.00 76.56 112 MET A C 1
ATOM 889 O O . MET A 1 112 ? -23.322 2.654 27.651 1.00 76.56 112 MET A O 1
ATOM 893 N N . THR A 1 113 ? -25.240 3.745 27.977 1.00 66.62 113 THR A N 1
ATOM 894 C CA . THR A 1 113 ? -25.668 3.870 26.567 1.00 66.62 113 THR A CA 1
ATOM 895 C C . THR A 1 113 ? -24.769 4.718 25.642 1.00 66.62 113 THR A C 1
ATOM 897 O O . THR A 1 113 ? -25.132 4.961 24.490 1.00 66.62 113 THR A O 1
ATOM 900 N N . GLU A 1 114 ? -23.619 5.210 26.109 1.00 75.25 114 GLU A N 1
ATOM 901 C CA . GLU A 1 114 ? -22.875 6.291 25.436 1.00 75.25 114 GLU A CA 1
ATOM 902 C C . GLU A 1 114 ? -21.601 5.859 24.687 1.00 75.25 114 GLU A C 1
ATOM 904 O O . GLU A 1 114 ? -20.998 6.675 23.990 1.00 75.25 114 GLU A O 1
ATOM 909 N N . VAL A 1 115 ? -21.174 4.592 24.757 1.00 77.06 115 VAL A N 1
ATOM 910 C CA . VAL A 1 115 ? -19.886 4.168 24.168 1.00 77.06 115 VAL A CA 1
ATOM 911 C C . VAL A 1 115 ? -20.101 3.480 22.815 1.00 77.06 115 VAL A C 1
ATOM 913 O O . VAL A 1 115 ? -20.261 2.264 22.747 1.00 77.06 115 VAL A O 1
ATOM 916 N N . GLN A 1 116 ? -20.125 4.253 21.721 1.00 81.94 116 GLN A N 1
ATOM 917 C CA . GLN A 1 116 ? -20.463 3.753 20.367 1.00 81.94 116 GLN A CA 1
ATOM 918 C C . GLN A 1 116 ? -19.443 4.124 19.268 1.00 81.94 116 GLN A C 1
ATOM 920 O O . GLN A 1 116 ? -19.753 4.074 18.073 1.00 81.94 116 GLN A O 1
ATOM 925 N N . LEU A 1 117 ? -18.215 4.508 19.630 1.00 80.94 117 LEU A N 1
ATOM 926 C CA . LEU A 1 117 ? -17.210 4.999 18.677 1.00 80.94 117 LEU A CA 1
ATOM 927 C C . LEU A 1 117 ? -16.914 3.988 17.555 1.00 80.94 117 LEU A C 1
ATOM 929 O O . LEU A 1 117 ? -16.970 4.333 16.372 1.00 80.94 117 LEU A O 1
ATOM 933 N N . THR A 1 118 ? -16.642 2.732 17.909 1.00 79.19 118 THR A N 1
ATOM 934 C CA . THR A 1 118 ? -16.287 1.679 16.947 1.00 79.19 118 THR A CA 1
ATOM 935 C C . THR A 1 118 ? -17.465 1.363 16.016 1.00 79.19 118 THR A C 1
ATOM 937 O O . THR A 1 118 ? -17.276 1.124 14.816 1.00 79.19 118 THR A O 1
ATOM 940 N N . GLN A 1 119 ? -18.699 1.414 16.531 1.00 79.38 119 GLN A N 1
ATOM 941 C CA . GLN A 1 119 ? -19.919 1.256 15.728 1.00 79.38 119 GLN A CA 1
ATOM 942 C C . GLN A 1 119 ? -20.086 2.374 14.692 1.00 79.38 119 GLN A C 1
ATOM 944 O O . GLN A 1 119 ? -20.344 2.089 13.516 1.00 79.38 119 GLN A O 1
ATOM 949 N N . HIS A 1 120 ? -19.893 3.631 15.100 1.00 82.75 120 HIS A N 1
ATOM 950 C CA . HIS A 1 120 ? -19.967 4.781 14.199 1.00 82.75 120 HIS A CA 1
ATOM 951 C C . HIS A 1 120 ? -18.889 4.724 13.111 1.00 82.75 120 HIS A C 1
ATOM 953 O O . HIS A 1 120 ? -19.212 4.924 11.939 1.00 82.75 120 HIS A O 1
ATOM 959 N N . ILE A 1 121 ? -17.646 4.367 13.458 1.00 78.00 121 ILE A N 1
ATOM 960 C CA . ILE A 1 121 ? -16.548 4.210 12.488 1.00 78.00 121 ILE A CA 1
ATOM 961 C C . ILE A 1 121 ? -16.884 3.129 11.458 1.00 78.00 121 ILE A C 1
ATOM 963 O O . ILE A 1 121 ? -16.739 3.349 10.255 1.00 78.00 121 ILE A O 1
ATOM 967 N N . LYS A 1 122 ? -17.384 1.968 11.899 1.00 76.38 122 LYS A N 1
ATOM 968 C CA . LYS A 1 122 ? -17.773 0.886 10.985 1.00 76.38 122 LYS A CA 1
ATOM 969 C C . LYS A 1 122 ? -18.897 1.315 10.040 1.00 76.38 122 LYS A C 1
ATOM 971 O O . LYS A 1 122 ? -18.825 1.016 8.848 1.00 76.38 122 LYS A O 1
ATOM 976 N N . LYS A 1 123 ? -19.920 2.006 10.554 1.00 77.75 123 LYS A N 1
ATOM 977 C CA . LYS A 1 123 ? -21.052 2.485 9.747 1.00 77.75 123 LYS A CA 1
ATOM 978 C C . LYS A 1 123 ? -20.601 3.530 8.725 1.00 77.75 123 LYS A C 1
ATOM 980 O O . LYS A 1 123 ? -20.897 3.372 7.548 1.00 77.75 123 LYS A O 1
ATOM 985 N N . ALA A 1 124 ? -19.816 4.520 9.148 1.00 77.38 124 ALA A N 1
ATOM 986 C CA . ALA A 1 124 ? -19.249 5.533 8.257 1.00 77.38 124 ALA A CA 1
ATOM 987 C C . ALA A 1 124 ? -18.325 4.918 7.189 1.00 77.38 124 ALA A C 1
ATOM 989 O O . ALA A 1 124 ? -18.365 5.299 6.021 1.00 77.38 124 ALA A O 1
ATOM 990 N N . SER A 1 125 ? -17.525 3.915 7.563 1.00 63.91 125 SER A N 1
ATOM 991 C CA . SER A 1 125 ? -16.661 3.193 6.625 1.00 63.91 125 SER A CA 1
ATOM 992 C C . SER A 1 125 ? -17.470 2.436 5.565 1.00 63.91 125 SER A C 1
ATOM 994 O O . SER A 1 125 ? -17.135 2.499 4.381 1.00 63.91 125 SER A O 1
ATOM 996 N N . ALA A 1 126 ? -18.562 1.774 5.962 1.00 65.69 126 ALA A N 1
ATOM 997 C CA . ALA A 1 126 ? -19.456 1.069 5.044 1.00 65.69 126 ALA A CA 1
ATOM 998 C C . ALA A 1 126 ? -20.221 2.017 4.101 1.00 65.69 126 ALA A C 1
ATOM 1000 O O . ALA A 1 126 ? -20.427 1.671 2.940 1.00 65.69 126 ALA A O 1
ATOM 1001 N N . ASP A 1 127 ? -20.597 3.200 4.592 1.00 62.28 127 ASP A N 1
ATOM 1002 C CA . ASP A 1 127 ? -21.449 4.172 3.892 1.00 62.28 127 ASP A CA 1
ATOM 1003 C C . ASP A 1 127 ? -20.677 5.162 3.002 1.00 62.28 127 ASP A C 1
ATOM 1005 O O . ASP A 1 127 ? -21.251 5.918 2.222 1.00 62.28 127 ASP A O 1
ATOM 1009 N N . SER A 1 128 ? -19.346 5.169 3.079 1.00 55.12 128 SER A N 1
ATOM 1010 C CA . SER A 1 128 ? -18.515 6.069 2.276 1.00 55.12 128 SER A CA 1
ATOM 1011 C C . SER A 1 128 ? -18.596 5.733 0.777 1.00 55.12 128 SER A C 1
ATOM 1013 O O . SER A 1 128 ? -17.782 4.989 0.264 1.00 55.12 128 SER A O 1
ATOM 1015 N N . SER A 1 129 ? -19.577 6.220 0.025 1.00 44.34 129 SER A N 1
ATOM 1016 C CA . SER A 1 129 ? -19.654 6.036 -1.434 1.00 44.34 129 SER A CA 1
ATOM 1017 C C . SER A 1 129 ? -18.691 6.997 -2.144 1.00 44.34 129 SER A C 1
ATOM 1019 O O . SER A 1 129 ? -18.827 8.211 -2.017 1.00 44.34 129 SER A O 1
ATOM 1021 N N . ILE A 1 130 ? -17.748 6.477 -2.938 1.00 45.31 130 ILE A N 1
ATOM 1022 C CA . ILE A 1 130 ? -17.019 7.295 -3.917 1.00 45.31 130 ILE A CA 1
ATOM 1023 C C . ILE A 1 130 ? -17.823 7.273 -5.217 1.00 45.31 130 ILE A C 1
ATOM 1025 O O . ILE A 1 130 ? -18.000 6.221 -5.827 1.00 45.31 130 ILE A O 1
ATOM 1029 N N . LEU A 1 131 ? -18.279 8.455 -5.638 1.00 42.50 131 LEU A N 1
ATOM 1030 C CA . LEU A 1 131 ? -18.813 8.705 -6.978 1.00 42.50 131 LEU A CA 1
ATOM 1031 C C . LEU A 1 131 ? -20.084 7.906 -7.345 1.00 42.50 131 LEU A C 1
ATOM 1033 O O . LEU A 1 131 ? -20.228 7.457 -8.475 1.00 42.50 131 LEU A O 1
ATOM 1037 N N . GLY A 1 132 ? -21.006 7.701 -6.398 1.00 42.69 132 GLY A N 1
ATOM 1038 C CA . GLY A 1 132 ? -22.326 7.098 -6.657 1.00 42.69 132 GLY A CA 1
ATOM 1039 C C . GLY A 1 132 ? -22.312 5.599 -6.984 1.00 42.69 132 GLY A C 1
ATOM 1040 O O . GLY A 1 132 ? -23.370 4.994 -7.141 1.00 42.69 132 GLY A O 1
ATOM 1041 N N . ILE A 1 133 ? -21.132 4.979 -7.044 1.00 42.53 133 ILE A N 1
ATOM 1042 C CA . ILE A 1 133 ? -20.977 3.540 -7.218 1.00 42.53 133 ILE A CA 1
ATOM 1043 C C . ILE A 1 133 ? -20.779 2.935 -5.830 1.00 42.53 133 ILE A C 1
ATOM 1045 O O . ILE A 1 133 ? -19.809 3.241 -5.130 1.00 42.53 133 ILE A O 1
ATOM 1049 N N . GLN A 1 134 ? -21.678 2.035 -5.428 1.00 46.06 134 GLN A N 1
ATOM 1050 C CA . GLN A 1 134 ? -21.512 1.241 -4.212 1.00 46.06 134 GLN A CA 1
ATOM 1051 C C . GLN A 1 134 ? -20.388 0.210 -4.403 1.00 46.06 134 GLN A C 1
ATOM 1053 O O . GLN A 1 134 ? -20.618 -0.986 -4.575 1.00 46.06 134 GLN A O 1
ATOM 1058 N N . LEU A 1 135 ? -19.133 0.663 -4.387 1.00 43.00 135 LEU A N 1
ATOM 1059 C CA . LEU A 1 135 ? -17.996 -0.239 -4.261 1.00 43.00 135 LEU A CA 1
ATOM 1060 C C . LEU A 1 135 ? -18.008 -0.815 -2.848 1.00 43.00 135 LEU A C 1
ATOM 1062 O O . LEU A 1 135 ? -17.738 -0.089 -1.884 1.00 43.00 135 LEU A O 1
ATOM 1066 N N . SER A 1 136 ? -18.256 -2.124 -2.737 1.00 49.88 136 SER A N 1
ATOM 1067 C CA . SER A 1 136 ? -18.049 -2.873 -1.496 1.00 49.88 136 SER A CA 1
ATOM 1068 C C . SER A 1 136 ? -16.663 -2.541 -0.935 1.00 49.88 136 SER A C 1
ATOM 1070 O O . SER A 1 136 ? -15.675 -2.616 -1.672 1.00 49.88 136 SER A O 1
ATOM 1072 N N . SER A 1 137 ? -16.584 -2.193 0.351 1.00 48.44 137 SER A N 1
ATOM 1073 C CA . SER A 1 137 ? -15.359 -1.741 1.037 1.00 48.44 137 SER A CA 1
ATOM 1074 C C . SER A 1 137 ? -14.125 -2.631 0.761 1.00 48.44 137 SER A C 1
ATOM 1076 O O . SER A 1 137 ? -13.015 -2.127 0.604 1.00 48.44 137 SER A O 1
ATOM 1078 N N . SER A 1 138 ? -14.318 -3.938 0.528 1.00 55.88 138 SER A N 1
ATOM 1079 C CA . SER A 1 138 ? -13.240 -4.888 0.206 1.00 55.88 138 SER A CA 1
ATOM 1080 C C . SER A 1 138 ? -12.606 -4.749 -1.191 1.00 55.88 138 SER A C 1
ATOM 1082 O O . SER A 1 138 ? -11.572 -5.367 -1.440 1.00 55.88 138 SER A O 1
ATOM 1084 N N . ARG A 1 139 ? -13.202 -3.983 -2.119 1.00 56.56 139 ARG A N 1
ATOM 1085 C CA . ARG A 1 139 ? -12.740 -3.855 -3.520 1.00 56.56 139 ARG A CA 1
ATOM 1086 C C . ARG A 1 139 ? -12.041 -2.532 -3.845 1.00 56.56 139 ARG A C 1
ATOM 1088 O O . ARG A 1 139 ? -11.460 -2.412 -4.918 1.00 56.56 139 ARG A O 1
ATOM 1095 N N . ARG A 1 140 ? -12.036 -1.557 -2.933 1.00 68.50 140 ARG A N 1
ATOM 1096 C CA . ARG A 1 140 ? -11.455 -0.223 -3.190 1.00 68.50 140 ARG A CA 1
ATOM 1097 C C . ARG A 1 140 ? -9.932 -0.228 -3.184 1.00 68.50 140 ARG A C 1
ATOM 1099 O O . ARG A 1 140 ? -9.307 0.253 -4.122 1.00 68.50 140 ARG A O 1
ATOM 1106 N N . ALA A 1 141 ? -9.347 -0.829 -2.151 1.00 69.88 141 ALA A N 1
ATOM 1107 C CA . ALA A 1 141 ? -7.903 -0.980 -2.039 1.00 69.88 141 ALA A CA 1
ATOM 1108 C C . ALA A 1 141 ? -7.287 -1.796 -3.196 1.00 69.88 141 ALA A C 1
ATOM 1110 O O . ALA A 1 141 ? -6.304 -1.322 -3.764 1.00 69.88 141 ALA A O 1
ATOM 1111 N N . PRO A 1 142 ? -7.829 -2.961 -3.620 1.00 75.06 142 PRO A N 1
ATOM 1112 C CA . PRO A 1 142 ? -7.239 -3.693 -4.739 1.00 75.06 142 PRO A CA 1
ATOM 1113 C C . PRO A 1 142 ? -7.325 -2.927 -6.062 1.00 75.06 142 PRO A C 1
ATOM 1115 O O . PRO A 1 142 ? -6.351 -2.947 -6.797 1.00 75.06 142 PRO A O 1
ATOM 1118 N N . LEU A 1 143 ? -8.403 -2.179 -6.333 1.00 80.69 143 LEU A N 1
ATOM 1119 C CA . LEU A 1 143 ? -8.514 -1.362 -7.551 1.00 80.69 143 LEU A CA 1
ATOM 1120 C C . LEU A 1 143 ? -7.384 -0.336 -7.684 1.00 80.69 143 LEU A C 1
ATOM 1122 O O . LEU A 1 143 ? -6.769 -0.233 -8.743 1.00 80.69 143 LEU A O 1
ATOM 1126 N N . PHE A 1 144 ? -7.078 0.382 -6.601 1.00 83.50 144 PHE A N 1
ATOM 1127 C CA . PHE A 1 144 ? -5.984 1.352 -6.587 1.00 83.50 144 PHE A CA 1
ATOM 1128 C C . PHE A 1 144 ? -4.627 0.698 -6.881 1.00 83.50 144 PHE A C 1
ATOM 1130 O O . PHE A 1 144 ? -3.837 1.200 -7.680 1.00 83.50 144 PHE A O 1
ATOM 1137 N N . HIS A 1 145 ? -4.365 -0.457 -6.270 1.00 86.25 145 HIS A N 1
ATOM 1138 C CA . HIS A 1 145 ? -3.095 -1.148 -6.461 1.00 86.25 145 HIS A CA 1
ATOM 1139 C C . HIS A 1 145 ? -2.984 -1.793 -7.846 1.00 86.25 145 HIS A C 1
ATOM 1141 O O . HIS A 1 145 ? -1.904 -1.756 -8.432 1.00 86.25 145 HIS A O 1
ATOM 1147 N N . THR A 1 146 ? -4.087 -2.312 -8.398 1.00 87.56 146 THR A N 1
ATOM 1148 C CA . THR A 1 146 ? -4.143 -2.803 -9.781 1.00 87.56 146 THR A CA 1
ATOM 1149 C C . THR A 1 146 ? -3.862 -1.679 -10.771 1.00 87.56 146 THR A C 1
ATOM 1151 O O . THR A 1 146 ? -3.068 -1.876 -11.685 1.00 87.56 146 THR A O 1
ATOM 1154 N N . PHE A 1 147 ? -4.446 -0.493 -10.574 1.00 90.75 147 PHE A N 1
ATOM 1155 C CA . PHE A 1 147 ? -4.174 0.667 -11.424 1.00 90.75 147 PHE A CA 1
ATOM 1156 C C . PHE A 1 147 ? -2.683 1.035 -11.434 1.00 90.75 147 PHE A C 1
ATOM 1158 O O . PHE A 1 147 ? -2.092 1.158 -12.502 1.00 90.75 147 PHE A O 1
ATOM 1165 N N . MET A 1 148 ? -2.055 1.145 -10.260 1.00 91.31 148 MET A N 1
ATOM 1166 C CA . MET A 1 148 ? -0.631 1.485 -10.170 1.00 91.31 148 MET A CA 1
ATOM 1167 C C . MET A 1 148 ? 0.267 0.407 -10.800 1.00 91.31 148 MET A C 1
ATOM 1169 O O . MET A 1 148 ? 1.218 0.732 -11.507 1.00 91.31 148 MET A O 1
ATOM 1173 N N . PHE A 1 149 ? -0.048 -0.876 -10.589 1.00 94.31 149 PHE A N 1
ATOM 1174 C CA . PHE A 1 149 ? 0.684 -1.977 -11.216 1.00 94.31 149 PHE A CA 1
ATOM 1175 C C . PHE A 1 149 ? 0.603 -1.914 -12.746 1.00 94.31 149 PHE A C 1
ATOM 1177 O O . PHE A 1 149 ? 1.632 -2.012 -13.414 1.00 94.31 149 PHE A O 1
ATOM 1184 N N . LEU A 1 150 ? -0.598 -1.708 -13.299 1.00 94.88 150 LEU A N 1
ATOM 1185 C CA . LEU A 1 150 ? -0.813 -1.568 -14.744 1.00 94.88 150 LEU A CA 1
ATOM 1186 C C . LEU A 1 150 ? -0.098 -0.340 -15.315 1.00 94.88 150 LEU A C 1
ATOM 1188 O O . LEU A 1 150 ? 0.438 -0.406 -16.415 1.00 94.88 150 LEU A O 1
ATOM 1192 N N . LEU A 1 151 ? -0.046 0.759 -14.563 1.00 95.12 151 LEU A N 1
ATOM 1193 C CA . LEU A 1 151 ? 0.663 1.967 -14.971 1.00 95.12 151 LEU A CA 1
A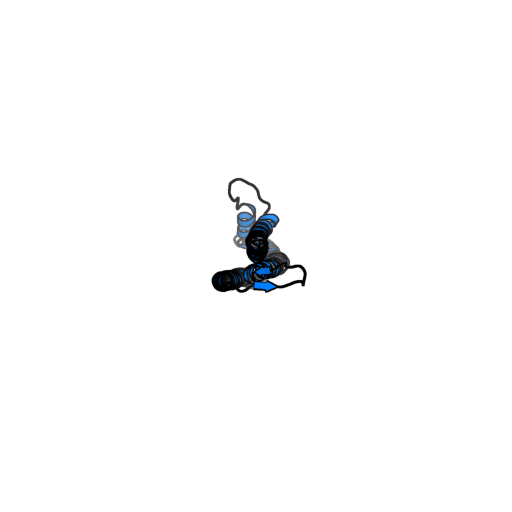TOM 1194 C C . LEU A 1 151 ? 2.179 1.733 -15.071 1.00 95.12 151 LEU A C 1
ATOM 1196 O O . LEU A 1 151 ? 2.774 2.040 -16.102 1.00 95.12 151 LEU A O 1
ATOM 1200 N N . LEU A 1 152 ? 2.800 1.139 -14.046 1.00 95.00 152 LEU A N 1
ATOM 1201 C CA . LEU A 1 152 ? 4.245 0.868 -14.046 1.00 95.00 152 LEU A CA 1
ATOM 1202 C C . LEU A 1 152 ? 4.639 -0.185 -15.093 1.00 95.00 152 LEU A C 1
ATOM 1204 O O . LEU A 1 152 ? 5.617 -0.003 -15.818 1.00 95.00 152 LEU A O 1
ATOM 1208 N N . SER A 1 153 ? 3.862 -1.265 -15.206 1.00 95.19 153 SER A N 1
ATOM 1209 C CA . SER A 1 153 ? 4.095 -2.309 -16.214 1.00 95.19 153 SER A CA 1
ATOM 1210 C C . SER A 1 153 ? 3.847 -1.797 -17.636 1.00 95.19 153 SER A C 1
ATOM 1212 O O . SER A 1 153 ? 4.658 -2.056 -18.520 1.00 95.19 153 SER A O 1
ATOM 1214 N N . GLY A 1 154 ? 2.802 -0.993 -17.851 1.00 94.81 154 GLY A N 1
ATOM 1215 C CA . GLY A 1 154 ? 2.528 -0.343 -19.131 1.00 94.81 154 GLY A CA 1
ATOM 1216 C C . GLY A 1 154 ? 3.654 0.593 -19.569 1.00 94.81 154 GLY A C 1
ATOM 1217 O O . GLY A 1 154 ? 4.102 0.507 -20.708 1.00 94.81 154 GLY A O 1
ATOM 1218 N N . MET A 1 155 ? 4.174 1.431 -18.663 1.00 93.19 155 MET A N 1
ATOM 1219 C CA . MET A 1 155 ? 5.333 2.287 -18.954 1.00 93.19 155 MET A CA 1
ATOM 1220 C C . MET A 1 155 ? 6.593 1.470 -19.266 1.00 93.19 155 MET A C 1
ATOM 1222 O O . MET A 1 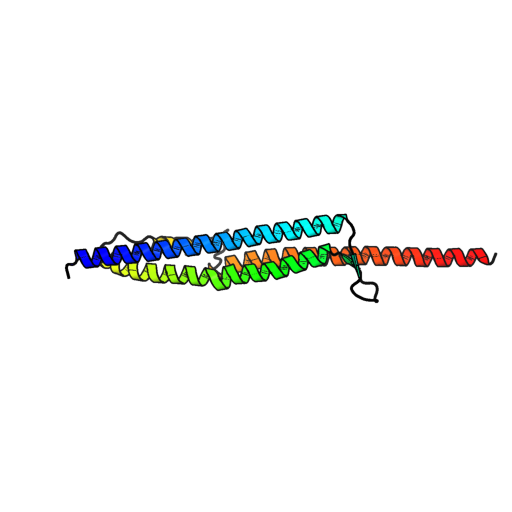155 ? 7.327 1.805 -20.192 1.00 93.19 155 MET A O 1
ATOM 1226 N N . SER A 1 156 ? 6.837 0.389 -18.521 1.00 93.12 156 SER A N 1
ATOM 1227 C CA . SER A 1 156 ? 7.973 -0.507 -18.758 1.00 93.12 156 SER A CA 1
ATOM 1228 C C . SER A 1 156 ? 7.921 -1.146 -20.153 1.00 93.12 156 SER A C 1
ATOM 1230 O O . SER A 1 156 ? 8.914 -1.093 -20.883 1.00 93.12 156 SER A O 1
ATOM 1232 N N . VAL A 1 157 ? 6.759 -1.684 -20.549 1.00 91.62 157 VAL A N 1
ATOM 1233 C CA . VAL A 1 157 ? 6.545 -2.283 -21.877 1.00 91.62 157 VAL A CA 1
ATOM 1234 C C . VAL A 1 157 ? 6.671 -1.231 -22.972 1.00 91.62 157 VAL A C 1
ATOM 1236 O O . VAL A 1 157 ? 7.350 -1.471 -23.964 1.00 91.62 157 VAL A O 1
ATOM 1239 N N . LEU A 1 158 ? 6.079 -0.050 -22.778 1.00 91.44 158 LEU A N 1
ATOM 1240 C CA . LEU A 1 158 ? 6.147 1.042 -23.745 1.00 91.44 158 LEU A CA 1
ATOM 1241 C C . LEU A 1 158 ? 7.601 1.443 -24.037 1.00 91.44 158 LEU A C 1
ATOM 1243 O O . LEU A 1 158 ? 7.982 1.525 -25.200 1.00 91.44 158 LEU A O 1
ATOM 1247 N N . LEU A 1 159 ? 8.425 1.625 -22.997 1.00 88.81 159 LEU A N 1
ATOM 1248 C CA . LEU A 1 159 ? 9.849 1.943 -23.159 1.00 88.81 159 LEU A CA 1
ATOM 1249 C C . LEU A 1 159 ? 10.625 0.829 -23.867 1.00 88.81 159 LEU A C 1
ATOM 1251 O O . LEU A 1 159 ? 11.472 1.120 -24.706 1.00 88.81 159 LEU A O 1
ATOM 1255 N N . ALA A 1 160 ? 10.334 -0.436 -23.556 1.00 86.25 160 ALA A N 1
ATOM 1256 C CA . ALA A 1 160 ? 10.957 -1.555 -24.253 1.00 86.25 160 ALA A CA 1
ATOM 1257 C C . ALA A 1 160 ? 10.566 -1.566 -25.740 1.00 86.25 160 ALA A C 1
ATOM 1259 O O . ALA A 1 160 ? 11.430 -1.726 -26.597 1.00 86.25 160 ALA A O 1
ATOM 1260 N N . CYS A 1 161 ? 9.291 -1.345 -26.071 1.00 85.19 161 CYS A N 1
ATOM 1261 C CA . CYS A 1 161 ? 8.830 -1.292 -27.458 1.00 85.19 161 CYS A CA 1
ATOM 1262 C C . CYS A 1 161 ? 9.463 -0.135 -28.244 1.00 85.19 161 CYS A C 1
ATOM 1264 O O . CYS A 1 161 ? 9.898 -0.359 -29.369 1.00 85.19 161 CYS A O 1
ATOM 1266 N N . PHE A 1 162 ? 9.550 1.068 -27.663 1.00 83.12 162 PHE A N 1
ATOM 1267 C CA . PHE A 1 162 ? 10.180 2.218 -28.323 1.00 83.12 162 PHE A CA 1
ATOM 1268 C C . PHE A 1 162 ? 11.644 1.952 -28.688 1.00 83.12 162 PHE A C 1
ATOM 1270 O O . PHE A 1 162 ? 12.038 2.217 -29.819 1.00 83.12 162 PHE A O 1
ATOM 1277 N N . ASN A 1 163 ? 12.419 1.363 -27.773 1.00 75.75 163 ASN A N 1
ATOM 1278 C CA . ASN A 1 163 ? 13.839 1.107 -28.015 1.00 75.75 163 ASN A CA 1
ATOM 1279 C C . ASN A 1 163 ? 14.074 0.107 -29.151 1.00 75.75 163 ASN A C 1
ATOM 1281 O O . ASN A 1 163 ? 14.967 0.285 -29.969 1.00 75.75 163 ASN A O 1
ATOM 1285 N N . ASN A 1 164 ? 13.237 -0.931 -29.229 1.00 72.38 164 ASN A N 1
ATOM 1286 C CA . ASN A 1 164 ? 13.342 -1.930 -30.292 1.00 72.38 164 ASN A CA 1
ATOM 1287 C C . ASN A 1 164 ? 12.969 -1.367 -31.674 1.00 72.38 164 ASN A C 1
ATOM 1289 O O . ASN A 1 164 ? 13.453 -1.858 -32.687 1.00 72.38 164 ASN A O 1
ATOM 1293 N N . ILE A 1 165 ? 12.113 -0.341 -31.737 1.00 72.88 165 ILE A N 1
ATOM 1294 C CA . ILE A 1 165 ? 11.807 0.352 -32.998 1.00 72.88 165 ILE A CA 1
ATOM 1295 C C . ILE A 1 165 ? 13.021 1.172 -33.456 1.00 72.88 165 ILE A C 1
ATOM 1297 O O . ILE A 1 165 ? 13.358 1.143 -34.639 1.00 72.88 165 ILE A O 1
ATOM 1301 N N . GLU A 1 166 ? 13.697 1.866 -32.533 1.00 68.94 166 GLU A N 1
ATOM 1302 C CA . GLU A 1 166 ? 14.924 2.612 -32.840 1.00 68.94 166 GLU A CA 1
ATOM 1303 C C . GLU A 1 166 ? 16.052 1.686 -33.309 1.00 68.94 166 GLU A C 1
ATOM 1305 O O . GLU A 1 166 ? 16.622 1.933 -34.373 1.00 68.94 166 GLU A O 1
ATOM 1310 N N . THR A 1 167 ? 16.328 0.583 -32.606 1.00 66.88 167 THR A N 1
ATOM 1311 C CA . THR A 1 167 ? 17.401 -0.348 -33.001 1.00 66.88 167 THR A CA 1
ATOM 1312 C C . THR A 1 167 ? 17.162 -0.969 -34.379 1.00 66.88 167 THR A C 1
ATOM 1314 O O . THR A 1 167 ? 18.077 -0.983 -35.200 1.00 66.88 167 THR A O 1
ATOM 1317 N N . VAL A 1 168 ? 15.930 -1.399 -34.681 1.00 67.69 168 VAL A N 1
ATOM 1318 C CA . VAL A 1 168 ? 15.563 -1.937 -36.006 1.00 67.69 168 VAL A CA 1
ATOM 1319 C C . VAL A 1 168 ? 15.724 -0.886 -37.108 1.00 67.69 168 VAL A C 1
ATOM 1321 O O . VAL A 1 168 ? 16.168 -1.207 -38.208 1.00 67.69 168 VAL A O 1
ATOM 1324 N N . SER A 1 169 ? 15.386 0.377 -36.831 1.00 64.75 169 SER A N 1
ATOM 1325 C CA . SER A 1 169 ? 15.514 1.447 -37.826 1.00 64.75 169 SER A 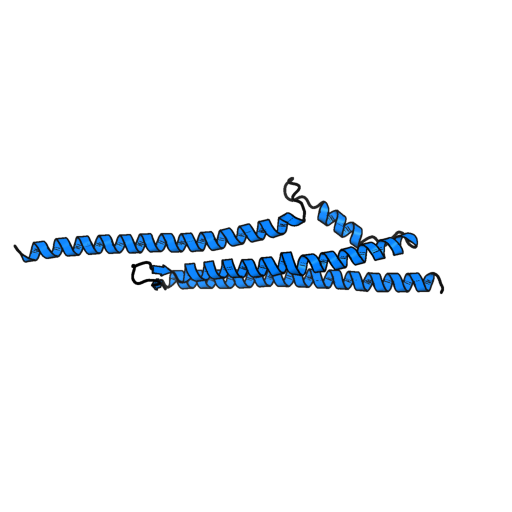CA 1
ATOM 1326 C C . SER A 1 169 ? 16.972 1.765 -38.182 1.00 64.75 169 SER A C 1
ATOM 1328 O O . SER A 1 169 ? 17.264 2.000 -39.353 1.00 64.75 169 SER A O 1
ATOM 1330 N N . VAL A 1 170 ? 17.883 1.712 -37.201 1.00 68.06 170 VAL A N 1
ATOM 1331 C CA . VAL A 1 170 ? 19.320 1.968 -37.394 1.00 68.06 170 VAL A CA 1
ATOM 1332 C C . VAL A 1 170 ? 19.992 0.841 -38.184 1.00 68.06 170 VAL A C 1
ATOM 1334 O O . VAL A 1 170 ? 20.810 1.117 -39.066 1.00 68.06 170 VAL A O 1
ATOM 1337 N N . ASP A 1 171 ? 19.629 -0.413 -37.912 1.00 66.38 171 ASP A N 1
ATOM 1338 C CA . ASP A 1 171 ? 20.210 -1.577 -38.592 1.00 66.38 171 ASP A CA 1
ATOM 1339 C C . ASP A 1 171 ? 19.850 -1.597 -40.089 1.00 66.38 171 ASP A C 1
ATOM 1341 O O . ASP A 1 171 ? 20.725 -1.718 -40.947 1.00 66.38 171 ASP A O 1
ATOM 1345 N N . LEU A 1 172 ? 18.581 -1.309 -40.417 1.00 69.69 172 LEU A N 1
ATOM 1346 C CA . LEU A 1 172 ? 18.112 -1.187 -41.803 1.00 69.69 172 LEU A CA 1
ATOM 1347 C C . LEU A 1 172 ? 18.842 -0.080 -42.574 1.00 69.69 172 LEU A C 1
ATOM 1349 O O . LEU A 1 172 ? 19.187 -0.278 -43.736 1.00 69.69 172 LEU A O 1
ATOM 1353 N N . THR A 1 173 ? 19.101 1.074 -41.948 1.00 67.25 173 THR A N 1
ATOM 1354 C CA . THR A 1 173 ? 19.861 2.152 -42.601 1.00 67.25 173 THR A CA 1
ATOM 1355 C C . THR A 1 173 ? 21.320 1.774 -42.862 1.00 67.25 173 THR A C 1
ATOM 1357 O O . THR A 1 173 ? 21.836 2.091 -43.937 1.00 67.25 173 THR A O 1
ATOM 1360 N N . ASN A 1 174 ? 21.971 1.061 -41.936 1.00 64.06 174 ASN A N 1
ATOM 1361 C CA . ASN A 1 174 ? 23.363 0.633 -42.093 1.00 64.06 174 ASN A CA 1
ATOM 1362 C C . ASN A 1 174 ? 23.533 -0.444 -43.178 1.00 64.06 174 ASN A C 1
ATOM 1364 O O . ASN A 1 174 ? 24.509 -0.384 -43.928 1.00 64.06 174 ASN A O 1
ATOM 1368 N N . GLU A 1 175 ? 22.593 -1.387 -43.317 1.00 62.78 175 GLU A N 1
ATOM 1369 C CA . GLU A 1 175 ? 22.642 -2.380 -44.401 1.00 62.78 175 GLU A CA 1
ATOM 1370 C C . GLU A 1 175 ? 22.531 -1.730 -45.789 1.00 62.78 175 GLU A C 1
ATOM 1372 O O . GLU A 1 175 ? 23.348 -2.032 -46.660 1.00 62.78 175 GLU A O 1
ATOM 1377 N N . THR A 1 176 ? 21.607 -0.779 -45.992 1.00 62.53 176 THR A N 1
ATOM 1378 C CA . THR A 1 176 ? 21.496 -0.056 -47.279 1.00 62.53 176 THR A CA 1
ATOM 1379 C C . THR A 1 176 ? 22.748 0.751 -47.630 1.00 62.53 176 THR A C 1
ATOM 1381 O O . THR A 1 176 ? 23.124 0.841 -48.797 1.00 62.53 176 THR A O 1
ATOM 1384 N N . GLN A 1 177 ? 23.430 1.323 -46.635 1.00 56.75 177 GLN A N 1
ATOM 1385 C CA . GLN A 1 177 ? 24.620 2.141 -46.876 1.00 56.75 177 GLN A CA 1
ATOM 1386 C C . GLN A 1 177 ? 25.853 1.289 -47.240 1.00 56.75 177 GLN A C 1
ATOM 1388 O O . GLN A 1 177 ? 26.688 1.711 -48.042 1.00 56.75 177 GLN A O 1
ATOM 1393 N N . CYS A 1 178 ? 25.953 0.067 -46.705 1.00 57.25 178 CYS A N 1
ATOM 1394 C CA . CYS A 1 178 ? 26.995 -0.891 -47.080 1.00 57.25 178 CYS A CA 1
ATOM 1395 C C . CYS A 1 178 ? 26.782 -1.481 -48.483 1.00 57.25 178 CYS A C 1
ATOM 1397 O O . CYS A 1 178 ? 27.765 -1.716 -49.187 1.00 57.25 178 CYS A O 1
ATOM 1399 N N . THR A 1 179 ? 25.536 -1.689 -48.927 1.00 59.38 179 THR A N 1
ATOM 1400 C CA . THR A 1 179 ? 25.269 -2.200 -50.283 1.00 59.38 179 THR A CA 1
ATOM 1401 C C . THR A 1 179 ? 25.616 -1.194 -51.377 1.00 59.38 179 THR A C 1
ATOM 1403 O O . THR A 1 179 ? 26.181 -1.592 -52.394 1.00 59.38 179 THR A O 1
ATOM 1406 N N . ASP A 1 180 ? 25.373 0.100 -51.152 1.00 58.44 180 ASP A N 1
ATOM 1407 C CA . ASP A 1 180 ? 25.693 1.143 -52.139 1.00 58.44 180 ASP A CA 1
ATOM 1408 C C . ASP A 1 180 ? 27.208 1.402 -52.245 1.00 58.44 180 ASP A C 1
ATOM 1410 O O . ASP A 1 180 ? 27.728 1.659 -53.330 1.00 58.44 180 ASP A O 1
ATOM 1414 N N . SER A 1 181 ? 27.959 1.256 -51.145 1.00 55.62 181 SER A N 1
ATOM 1415 C CA . SER A 1 181 ? 29.413 1.477 -51.152 1.00 55.62 181 SER A CA 1
ATOM 1416 C C . SER A 1 181 ? 30.211 0.348 -51.826 1.00 55.62 181 SER A C 1
ATOM 1418 O O . SER A 1 181 ? 31.350 0.579 -52.238 1.00 55.62 181 SER A O 1
ATOM 1420 N N . CYS A 1 182 ? 29.653 -0.861 -51.956 1.00 55.19 182 CYS A N 1
ATOM 1421 C CA . CYS A 1 182 ? 30.305 -1.974 -52.655 1.00 55.19 182 CYS A CA 1
ATOM 1422 C C . CYS A 1 182 ? 30.149 -1.917 -54.187 1.00 55.19 182 CYS A C 1
ATOM 1424 O O . CYS A 1 182 ? 30.991 -2.482 -54.886 1.00 55.19 182 CYS A O 1
ATOM 1426 N N . ASP A 1 183 ? 29.134 -1.222 -54.713 1.00 54.50 183 ASP A N 1
ATOM 1427 C CA . ASP A 1 183 ? 28.912 -1.082 -56.164 1.00 54.50 183 ASP A CA 1
ATOM 1428 C C . ASP A 1 183 ? 29.796 0.023 -56.789 1.00 54.50 183 ASP A C 1
ATOM 1430 O O . ASP A 1 183 ? 30.166 -0.042 -57.962 1.00 54.50 183 ASP A O 1
ATOM 1434 N N . GLU A 1 184 ? 30.252 1.000 -55.994 1.00 56.34 184 GLU A N 1
ATOM 1435 C CA . GLU A 1 184 ? 31.209 2.027 -56.448 1.00 56.34 184 GLU A CA 1
ATOM 1436 C C . GLU A 1 184 ? 32.669 1.543 -56.527 1.00 56.34 184 GLU A C 1
ATOM 1438 O O . GLU A 1 184 ? 33.477 2.160 -57.214 1.00 56.34 184 GLU A O 1
ATOM 1443 N N . SER A 1 185 ? 33.031 0.420 -55.896 1.00 54.38 185 SER A N 1
ATOM 1444 C CA . SER A 1 185 ? 34.403 -0.124 -55.948 1.00 54.38 185 SER A CA 1
ATOM 1445 C C . SER A 1 185 ? 34.712 -0.921 -57.231 1.00 54.38 185 SER A C 1
ATOM 1447 O O . SER A 1 185 ? 35.848 -1.372 -57.405 1.00 54.38 185 SER A O 1
ATOM 1449 N N . HIS A 1 186 ? 33.725 -1.134 -58.109 1.00 53.06 186 HIS A N 1
ATOM 1450 C CA . HIS A 1 186 ? 33.856 -1.938 -59.333 1.00 53.06 186 HIS A CA 1
ATOM 1451 C C . HIS A 1 186 ? 33.570 -1.168 -60.641 1.00 53.06 186 HIS A C 1
ATOM 1453 O O . HIS A 1 186 ? 33.493 -1.790 -61.705 1.00 53.06 186 HIS A O 1
ATOM 1459 N N . LYS A 1 187 ? 33.483 0.167 -60.590 1.00 47.22 187 LYS A N 1
ATOM 1460 C CA . LYS A 1 187 ? 33.503 1.061 -61.764 1.00 47.22 187 LYS A CA 1
ATOM 1461 C C . LYS A 1 187 ? 34.802 1.852 -61.836 1.00 47.22 187 LYS A C 1
ATOM 1463 O O . LYS A 1 187 ? 35.245 2.092 -62.981 1.00 47.22 187 LYS A O 1
#

Radius of gyration: 28.76 Å; chains: 1; bounding box: 60×23×105 Å

Organism: NCBI:txid431675